Protein AF-A0A7Z9CU77-F1 (afdb_monomer)

Foldseek 3Di:
DDPPLPQQPHQQPPVSDDDPVLVVLLVLLVCLQPVVVVVLVVVPVVDDPVVSVVCVVVVVVVVVVVVVVVVVVCVVRSDDPLRVLCVVQNPVGSVVVVVVVVVVVVVSLLVSLLVVLVVVCVVVVHDPVCSVVSSVVVSVVVVVLCVVPSVSSSVCSVPSSVVSVVVVVVVVVCVVPPPPDDDD

Mean predicted aligned error: 6.45 Å

pLDDT: mean 87.34, std 11.08, range [32.75, 97.38]

Organism: Raoultella terrigena (NCBI:txid577)

Secondary structure (DSSP, 8-state):
----TT-SSSPPPGGGPPPHHHHHHHHHHHHT-HHHHHHHHHHHHHS-HHHHHHHHHHHHHHHHHHHHHHHHHHHHH---HHHHHHHHHHHHHHHHHHHHHHHHHHHHHHHHHHHHHHHHHHHTT--GGGHHHHHHHHHHHHHHHHTT-HHHHHHHHHHHHHHHHHHHHHHHHHHHHS------

Structure (mmCIF, N/CA/C/O backbone):
data_AF-A0A7Z9CU77-F1
#
_entry.id   AF-A0A7Z9CU77-F1
#
loop_
_atom_site.group_PDB
_atom_site.id
_atom_site.type_symbol
_atom_site.label_atom_id
_atom_site.label_alt_id
_atom_site.label_comp_id
_atom_site.label_asym_id
_atom_site.label_entity_id
_atom_site.label_seq_id
_atom_site.pdbx_PDB_ins_code
_atom_site.Cartn_x
_atom_site.Cartn_y
_atom_site.Cartn_z
_atom_site.occupancy
_atom_site.B_iso_or_equiv
_atom_site.auth_seq_id
_atom_site.auth_comp_id
_atom_site.auth_asym_id
_atom_site.auth_atom_id
_atom_site.pdbx_PDB_model_num
ATOM 1 N N . MET A 1 1 ? 24.558 -14.902 -12.408 1.00 32.75 1 MET A N 1
ATOM 2 C CA . MET A 1 1 ? 23.502 -14.251 -13.213 1.00 32.75 1 MET A CA 1
ATOM 3 C C . MET A 1 1 ? 22.177 -14.555 -12.534 1.00 32.75 1 MET A C 1
ATOM 5 O O . MET A 1 1 ? 21.782 -15.714 -12.522 1.00 32.75 1 MET A O 1
ATOM 9 N N . SER A 1 2 ? 21.560 -13.591 -11.845 1.00 34.84 2 SER A N 1
ATOM 10 C CA . SER A 1 2 ? 20.248 -13.823 -11.237 1.00 34.84 2 SER A CA 1
ATOM 11 C C . SER A 1 2 ? 19.207 -13.848 -12.356 1.00 34.84 2 SER A C 1
ATOM 13 O O . SER A 1 2 ? 19.014 -12.861 -13.059 1.00 34.84 2 SER A O 1
ATOM 15 N N . ASN A 1 3 ? 18.549 -14.990 -12.553 1.00 44.22 3 ASN A N 1
ATOM 16 C CA . ASN A 1 3 ? 17.328 -15.067 -13.353 1.00 44.22 3 ASN A CA 1
ATOM 17 C C . ASN A 1 3 ? 16.224 -14.302 -12.605 1.00 44.22 3 ASN A C 1
ATOM 19 O O . ASN A 1 3 ? 15.426 -14.893 -11.875 1.00 44.22 3 ASN A O 1
ATOM 23 N N . SER A 1 4 ? 16.218 -12.970 -12.707 1.00 55.66 4 SER A N 1
ATOM 24 C CA . SER A 1 4 ? 15.172 -12.138 -12.120 1.00 55.66 4 SER A CA 1
ATOM 25 C C . SER A 1 4 ? 13.888 -12.330 -12.927 1.00 55.66 4 SER A C 1
ATOM 27 O O . SER A 1 4 ? 13.705 -11.701 -13.966 1.00 55.66 4 SER A O 1
ATOM 29 N N . ASN A 1 5 ? 12.988 -13.184 -12.438 1.00 60.72 5 ASN A N 1
ATOM 30 C CA . ASN A 1 5 ? 11.669 -13.455 -13.034 1.00 60.72 5 ASN A CA 1
ATOM 31 C C . ASN A 1 5 ? 10.719 -12.234 -13.087 1.00 60.72 5 ASN A C 1
ATOM 33 O O . ASN A 1 5 ? 9.587 -12.374 -13.561 1.00 60.72 5 ASN A O 1
ATOM 37 N N . ASP A 1 6 ? 11.177 -11.074 -12.601 1.00 65.62 6 ASP A N 1
ATOM 38 C CA . ASP A 1 6 ? 10.409 -9.834 -12.445 1.00 65.62 6 ASP A CA 1
ATOM 39 C C . ASP A 1 6 ? 11.002 -8.643 -13.233 1.00 65.62 6 ASP A C 1
ATOM 41 O O . ASP A 1 6 ? 10.521 -7.525 -13.093 1.00 65.62 6 ASP A O 1
ATOM 45 N N . PHE A 1 7 ? 12.028 -8.872 -14.068 1.00 79.81 7 PHE A N 1
ATOM 46 C CA . PHE A 1 7 ? 12.579 -7.920 -15.058 1.00 79.81 7 PHE A CA 1
ATOM 47 C C . PHE A 1 7 ? 12.638 -6.434 -14.602 1.00 79.81 7 PHE A C 1
ATOM 49 O O . PHE A 1 7 ? 12.036 -5.564 -15.227 1.00 79.81 7 PHE A O 1
ATOM 56 N N . PRO A 1 8 ? 13.357 -6.092 -13.512 1.00 77.19 8 PRO A N 1
ATOM 57 C CA . PRO A 1 8 ? 13.313 -4.741 -12.936 1.00 77.19 8 PRO A CA 1
ATOM 58 C C . PRO A 1 8 ? 14.090 -3.686 -13.740 1.00 77.19 8 PRO A C 1
ATOM 60 O O . PRO A 1 8 ? 13.788 -2.497 -13.656 1.00 77.19 8 PRO A O 1
ATOM 63 N N . LEU A 1 9 ? 15.102 -4.104 -14.503 1.00 82.25 9 LEU A N 1
ATOM 64 C CA . LEU A 1 9 ? 16.022 -3.208 -15.219 1.00 82.25 9 LEU A CA 1
ATOM 65 C C . LEU A 1 9 ? 15.873 -3.276 -16.741 1.00 82.25 9 LEU A C 1
ATOM 67 O O . LEU A 1 9 ? 16.579 -2.573 -17.457 1.00 82.25 9 LEU A O 1
ATOM 71 N N . VAL A 1 10 ? 14.993 -4.144 -17.233 1.00 82.00 10 VAL A N 1
ATOM 72 C CA . VAL A 1 10 ? 14.820 -4.432 -18.658 1.00 82.00 10 VAL A CA 1
ATOM 73 C C . VAL A 1 10 ? 13.341 -4.592 -18.973 1.00 82.00 10 VAL A C 1
ATOM 75 O O . VAL A 1 10 ? 12.535 -4.833 -18.078 1.00 82.00 10 VAL A O 1
ATOM 78 N N . GLU A 1 11 ? 12.984 -4.471 -20.247 1.00 83.56 11 GLU A N 1
ATOM 79 C CA . GLU A 1 11 ? 11.628 -4.765 -20.702 1.00 83.56 11 GLU A CA 1
ATOM 80 C C . GLU A 1 11 ? 11.242 -6.216 -20.373 1.00 83.56 11 GLU A C 1
ATOM 82 O O . GLU A 1 11 ? 12.023 -7.150 -20.579 1.00 83.56 11 GLU A O 1
ATOM 87 N N . ALA A 1 12 ? 10.024 -6.414 -19.866 1.00 84.06 12 ALA A N 1
ATOM 88 C CA . ALA A 1 12 ? 9.505 -7.739 -19.574 1.00 84.06 12 ALA A CA 1
ATOM 89 C C . ALA A 1 12 ? 9.143 -8.483 -20.880 1.00 84.06 12 ALA A C 1
ATOM 91 O O . ALA A 1 12 ? 8.198 -8.076 -21.576 1.00 84.06 12 ALA A O 1
ATOM 92 N N . PRO A 1 13 ? 9.819 -9.609 -21.197 1.00 84.50 13 PRO A N 1
ATOM 93 C CA . PRO A 1 13 ? 9.498 -10.409 -22.371 1.00 84.50 13 PRO A CA 1
ATOM 94 C C . PRO A 1 13 ? 8.082 -10.970 -22.253 1.00 84.50 13 PRO A C 1
ATOM 96 O O . PRO A 1 13 ? 7.575 -11.189 -21.152 1.00 84.50 13 PRO A O 1
ATOM 99 N N . THR A 1 14 ? 7.444 -11.265 -23.384 1.00 81.19 14 THR A N 1
ATOM 100 C CA . THR A 1 14 ? 6.045 -11.722 -23.431 1.00 81.19 14 THR A CA 1
ATOM 101 C C . THR A 1 14 ? 5.783 -12.946 -22.547 1.00 81.19 14 THR A C 1
ATOM 103 O O . THR A 1 14 ? 4.741 -13.019 -21.904 1.00 81.19 14 THR A O 1
ATOM 106 N N . SER A 1 15 ? 6.748 -13.868 -22.445 1.00 81.25 15 SER A N 1
ATOM 107 C CA . SER A 1 15 ? 6.683 -15.057 -21.579 1.00 81.25 15 SER A CA 1
ATOM 108 C C . SER A 1 15 ? 6.795 -14.753 -20.077 1.00 81.25 15 SER A C 1
ATOM 110 O O . SER A 1 15 ? 6.393 -15.571 -19.254 1.00 81.25 15 SER A O 1
ATOM 112 N N . GLY A 1 16 ? 7.335 -13.589 -19.708 1.00 77.94 16 GLY A N 1
ATOM 113 C CA . GLY A 1 16 ? 7.485 -13.129 -18.326 1.00 77.94 16 GLY A CA 1
ATOM 114 C C . GLY A 1 16 ? 6.285 -12.345 -17.787 1.00 77.94 16 GLY A C 1
ATOM 115 O O . GLY A 1 16 ? 6.191 -12.132 -16.572 1.00 77.94 16 GLY A O 1
ATOM 116 N N . ARG A 1 17 ? 5.367 -11.926 -18.672 1.00 83.88 17 ARG A N 1
ATOM 117 C CA . ARG 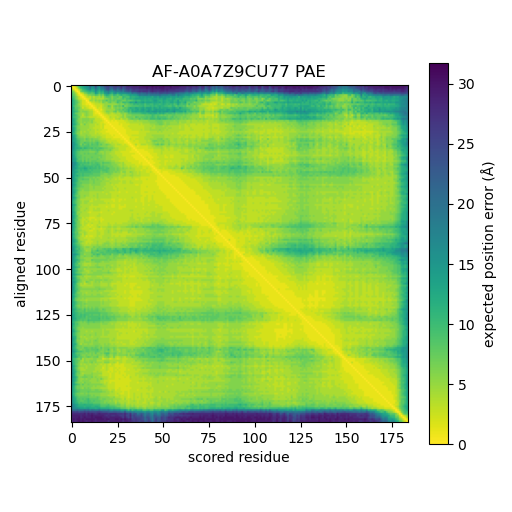A 1 17 ? 4.189 -11.112 -18.336 1.00 83.88 17 ARG A CA 1
ATOM 118 C C . ARG A 1 17 ? 3.183 -11.917 -17.510 1.00 83.88 17 ARG A C 1
ATOM 120 O O . ARG A 1 17 ? 2.971 -13.107 -17.734 1.00 83.88 17 ARG A O 1
ATOM 127 N N . LYS A 1 18 ? 2.568 -11.2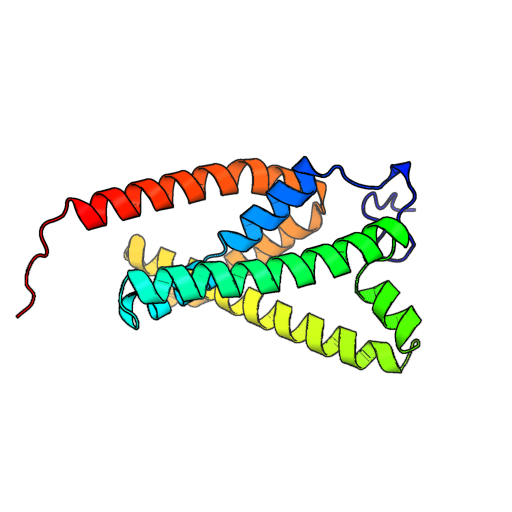63 -16.523 1.00 85.38 18 LYS A N 1
ATOM 128 C CA . LYS A 1 18 ? 1.634 -11.897 -15.580 1.00 85.38 18 LYS A CA 1
ATOM 129 C C . LYS A 1 18 ? 0.197 -11.791 -16.088 1.00 85.38 18 LYS A C 1
ATOM 131 O O . LYS A 1 18 ? -0.162 -10.833 -16.767 1.00 85.38 18 LYS A O 1
ATOM 136 N N . GLY A 1 19 ? -0.619 -12.789 -15.759 1.00 85.50 19 GLY A N 1
ATOM 137 C CA . GLY A 1 19 ? -2.024 -12.835 -16.161 1.00 85.50 19 GLY A CA 1
ATOM 138 C C . GLY A 1 19 ? -2.901 -11.851 -15.383 1.00 85.50 19 GLY A C 1
ATOM 139 O O . GLY A 1 19 ? -2.590 -11.488 -14.247 1.00 85.50 19 GLY A O 1
ATOM 140 N N . LEU A 1 20 ? -4.041 -11.487 -15.979 1.00 86.81 20 LEU A N 1
ATOM 141 C CA . LEU A 1 20 ? -4.985 -10.507 -15.432 1.00 86.81 20 LEU A CA 1
ATOM 142 C C . LEU A 1 20 ? -5.422 -10.840 -14.001 1.00 86.81 20 LEU A C 1
ATOM 144 O O . LEU A 1 20 ? -5.373 -9.973 -13.144 1.00 86.81 20 LEU A O 1
ATOM 148 N N . PHE A 1 21 ? -5.776 -12.097 -13.722 1.00 84.56 21 PHE A N 1
ATOM 149 C CA . PHE A 1 21 ? -6.257 -12.509 -12.399 1.00 84.56 21 PHE A CA 1
ATOM 150 C C . PHE A 1 21 ? -5.242 -12.248 -11.275 1.00 84.56 21 PHE A C 1
ATOM 152 O O . PHE A 1 21 ? -5.602 -11.724 -10.224 1.00 84.56 21 PHE A O 1
ATOM 159 N N . SER A 1 22 ? -3.968 -12.579 -11.507 1.00 86.00 22 SER A N 1
ATOM 160 C CA . SER A 1 22 ? -2.898 -12.363 -10.525 1.00 86.00 22 SER A CA 1
ATOM 161 C C . SER A 1 22 ? -2.669 -10.869 -10.285 1.00 86.00 22 SER A C 1
ATOM 163 O O . SER A 1 22 ? -2.646 -10.416 -9.143 1.00 86.00 22 SER A O 1
ATOM 165 N N . ILE A 1 23 ? -2.627 -10.076 -11.361 1.00 87.06 23 ILE A N 1
ATOM 166 C CA . ILE A 1 23 ? -2.512 -8.615 -11.273 1.00 87.06 23 ILE A CA 1
ATOM 167 C C . ILE A 1 23 ? -3.712 -8.021 -10.524 1.00 87.06 23 ILE A C 1
ATOM 169 O O . ILE A 1 23 ? -3.520 -7.208 -9.624 1.00 87.06 23 ILE A O 1
ATOM 173 N N . SER A 1 24 ? -4.937 -8.450 -10.833 1.00 87.38 24 SER A N 1
ATOM 174 C CA . SER A 1 24 ? -6.148 -7.997 -10.147 1.00 87.38 24 SER A CA 1
ATOM 175 C C . SER A 1 24 ? -6.120 -8.321 -8.655 1.00 87.38 24 SER A C 1
ATOM 177 O O . SER A 1 24 ? -6.474 -7.459 -7.860 1.00 87.38 24 SER A O 1
ATOM 179 N N . MET A 1 25 ? -5.664 -9.511 -8.251 1.00 85.62 25 MET A N 1
ATOM 180 C CA . MET A 1 25 ? -5.530 -9.863 -6.830 1.00 85.62 25 MET A CA 1
ATOM 181 C C . MET A 1 25 ? -4.537 -8.953 -6.105 1.00 85.62 25 MET A C 1
ATOM 183 O O . MET A 1 25 ? -4.829 -8.466 -5.011 1.00 85.62 25 MET A O 1
ATOM 187 N N . VAL A 1 26 ? -3.398 -8.654 -6.732 1.00 87.50 26 VAL A N 1
ATOM 188 C CA . VAL A 1 26 ? -2.422 -7.707 -6.177 1.00 87.50 26 VAL A CA 1
ATOM 189 C C . VAL A 1 26 ? -3.025 -6.298 -6.071 1.00 87.50 26 VAL A C 1
ATOM 191 O O . VAL A 1 26 ? -2.944 -5.677 -5.011 1.00 87.50 26 VAL A O 1
ATOM 194 N N . LEU A 1 27 ? -3.723 -5.812 -7.101 1.00 88.12 27 LEU A N 1
ATOM 195 C CA . LEU A 1 27 ? -4.393 -4.502 -7.076 1.00 88.12 27 LEU A CA 1
ATOM 196 C C . LEU A 1 27 ? -5.515 -4.421 -6.027 1.00 88.12 27 LEU A C 1
ATOM 198 O O . LEU A 1 27 ? -5.643 -3.414 -5.327 1.00 88.12 27 LEU A O 1
ATOM 202 N N . PHE A 1 28 ? -6.303 -5.485 -5.859 1.00 86.88 28 PHE A N 1
ATOM 203 C CA . PHE A 1 28 ? -7.309 -5.549 -4.800 1.00 86.88 28 PHE A CA 1
ATOM 204 C C . PHE A 1 28 ? -6.668 -5.499 -3.417 1.00 86.88 28 PHE A C 1
ATOM 206 O O . PHE A 1 28 ? -7.176 -4.797 -2.546 1.00 86.88 28 PHE A O 1
ATOM 213 N N . SER A 1 29 ? -5.528 -6.165 -3.213 1.00 85.50 29 SER A N 1
ATOM 214 C CA . SER A 1 29 ? -4.819 -6.087 -1.931 1.00 85.50 29 SER A CA 1
ATOM 215 C C . SER A 1 29 ? -4.361 -4.665 -1.602 1.00 85.50 29 SER A C 1
ATOM 217 O O . SER A 1 29 ? -4.476 -4.243 -0.455 1.00 85.50 29 SER A O 1
ATOM 219 N N . PHE A 1 30 ? -3.958 -3.888 -2.614 1.00 83.06 30 PHE A N 1
ATOM 220 C CA . PHE A 1 30 ? -3.656 -2.465 -2.452 1.00 83.06 30 PHE A CA 1
ATOM 221 C C . PHE A 1 30 ? -4.908 -1.635 -2.122 1.00 83.06 30 PHE A C 1
ATOM 223 O O . PHE A 1 30 ? -4.842 -0.676 -1.361 1.00 83.06 30 PHE A O 1
ATOM 230 N N . THR A 1 31 ? -6.078 -2.026 -2.632 1.00 83.38 31 THR A N 1
ATOM 231 C CA . THR A 1 31 ? -7.355 -1.364 -2.307 1.00 83.38 31 THR A CA 1
ATOM 232 C C . THR A 1 31 ? -7.779 -1.617 -0.859 1.00 83.38 31 THR A C 1
ATOM 234 O O . THR A 1 31 ? -8.269 -0.702 -0.201 1.00 83.38 31 THR A O 1
ATOM 237 N N . PHE A 1 32 ? 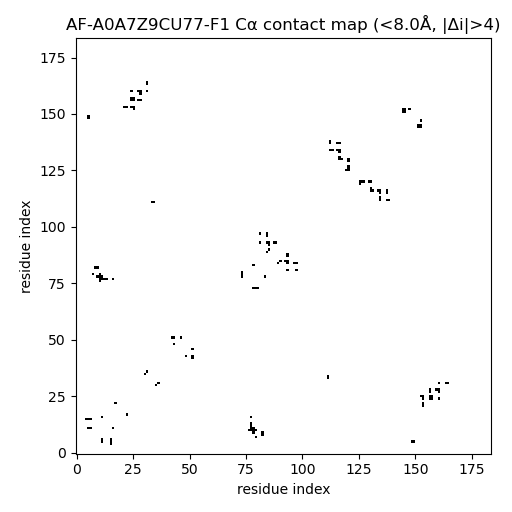-7.543 -2.826 -0.341 1.00 83.50 32 PHE A N 1
ATOM 238 C CA . PHE A 1 32 ? -7.775 -3.198 1.063 1.00 83.50 32 PHE A CA 1
ATOM 239 C C . PHE A 1 32 ? -6.657 -2.752 2.015 1.00 83.50 32 PHE A C 1
ATOM 241 O O . PHE A 1 32 ? -6.604 -3.181 3.168 1.00 83.50 32 PHE A O 1
ATOM 248 N N . PHE A 1 33 ? -5.752 -1.892 1.555 1.00 84.44 33 PHE A N 1
ATOM 249 C CA . PHE A 1 33 ? -4.723 -1.314 2.399 1.00 84.44 33 PHE A CA 1
ATOM 250 C C . PHE A 1 33 ? -5.342 -0.511 3.556 1.00 84.44 33 PHE A C 1
ATOM 252 O O . PHE A 1 33 ? -6.269 0.276 3.384 1.00 84.44 33 PHE A O 1
ATOM 259 N N . THR A 1 34 ? -4.798 -0.649 4.765 1.00 83.56 34 THR A N 1
ATOM 260 C CA . THR A 1 34 ? -5.340 0.024 5.958 1.00 83.56 34 THR A CA 1
ATOM 261 C C . THR A 1 34 ? -5.459 1.545 5.783 1.00 83.56 34 THR A C 1
ATOM 263 O O . THR A 1 34 ? -6.376 2.159 6.326 1.00 83.56 34 THR A O 1
ATOM 266 N N . GLY A 1 35 ? -4.572 2.169 5.000 1.00 84.81 35 GLY A N 1
ATOM 267 C CA . GLY A 1 35 ? -4.602 3.613 4.741 1.00 84.81 35 GLY A CA 1
ATOM 268 C C . GLY A 1 35 ? -5.802 4.064 3.920 1.00 84.81 35 GLY A C 1
ATOM 269 O O . GLY A 1 35 ? -6.440 5.059 4.271 1.00 84.81 35 GLY A O 1
ATOM 270 N N . THR A 1 36 ? -6.163 3.316 2.876 1.00 85.06 36 THR A N 1
ATOM 271 C CA . THR A 1 36 ? -7.347 3.618 2.059 1.00 85.06 36 THR A CA 1
ATOM 272 C C . THR A 1 36 ? -8.620 3.411 2.876 1.00 85.06 36 THR A C 1
ATOM 274 O O . THR A 1 36 ? -9.516 4.253 2.832 1.00 85.06 36 THR A O 1
ATOM 277 N N . MET A 1 37 ? -8.671 2.364 3.706 1.00 86.31 37 MET A N 1
ATOM 278 C CA . MET A 1 37 ? -9.790 2.120 4.623 1.00 86.31 37 MET A CA 1
ATOM 279 C C . MET A 1 37 ? -9.937 3.227 5.675 1.00 86.31 37 MET A C 1
ATOM 281 O O . MET A 1 37 ? -11.048 3.690 5.932 1.00 86.31 37 MET A O 1
ATOM 285 N N . PHE A 1 38 ? -8.831 3.705 6.252 1.00 86.31 38 PHE A N 1
ATOM 286 C CA . PHE A 1 38 ? -8.839 4.810 7.213 1.00 86.31 38 PHE A CA 1
ATOM 287 C C . PHE A 1 38 ? -9.346 6.118 6.587 1.00 86.31 38 PHE A C 1
ATOM 289 O O . PHE A 1 38 ? -10.186 6.807 7.173 1.00 86.31 38 PHE A O 1
ATOM 296 N N . ALA A 1 39 ? -8.878 6.447 5.380 1.00 87.38 39 ALA A N 1
ATOM 297 C CA . ALA A 1 39 ? -9.371 7.598 4.628 1.00 87.38 39 ALA A CA 1
ATOM 298 C C . ALA A 1 39 ? -10.867 7.458 4.294 1.00 87.38 39 ALA A C 1
ATOM 300 O O . ALA A 1 39 ? -11.636 8.397 4.507 1.00 87.38 39 ALA A O 1
ATOM 301 N N . GLY A 1 40 ? -11.295 6.270 3.853 1.00 88.06 40 GLY A N 1
ATOM 302 C CA . GLY A 1 40 ? -12.699 5.954 3.590 1.00 88.06 40 GLY A CA 1
ATOM 303 C C . GLY A 1 40 ? -1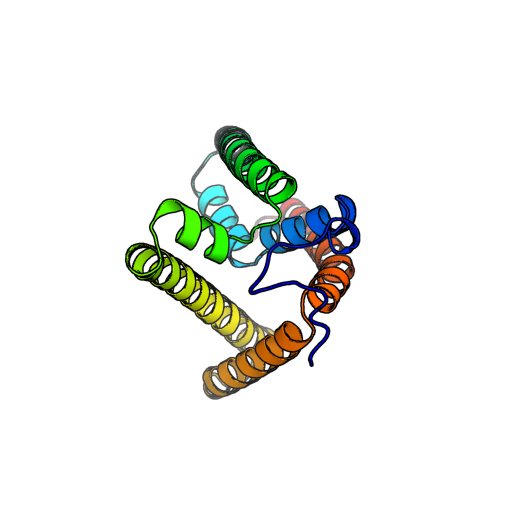3.585 6.115 4.827 1.00 88.06 40 GLY A C 1
ATOM 304 O O . GLY A 1 40 ? -14.646 6.724 4.737 1.00 88.06 40 GLY A O 1
ATOM 305 N N . GLY A 1 41 ? -13.126 5.668 6.001 1.00 87.56 41 GLY A N 1
ATOM 306 C CA . GLY A 1 41 ? -13.834 5.859 7.270 1.00 87.56 41 GLY A CA 1
ATOM 307 C C . GLY A 1 41 ? -14.015 7.335 7.636 1.00 87.56 41 GLY A C 1
ATOM 308 O O . GLY A 1 41 ? -15.104 7.745 8.036 1.00 87.56 41 GLY A O 1
ATOM 309 N N . LYS A 1 42 ? -12.981 8.163 7.426 1.00 89.00 42 LYS A N 1
ATOM 310 C CA . LYS A 1 42 ? -13.075 9.619 7.634 1.00 89.00 42 LYS A CA 1
ATOM 311 C C . LYS A 1 42 ? -14.050 10.292 6.667 1.00 89.00 42 LYS A C 1
ATOM 313 O O . LYS A 1 42 ? -14.813 11.165 7.079 1.00 89.00 42 LYS A O 1
ATOM 318 N N . LEU A 1 43 ? -14.052 9.890 5.397 1.00 89.12 43 LEU A N 1
ATOM 319 C CA . LEU A 1 43 ? -15.024 10.392 4.422 1.00 89.12 43 LEU A CA 1
ATOM 320 C C . LEU A 1 43 ? -16.444 9.944 4.782 1.00 89.12 43 LEU A C 1
ATOM 322 O O . LEU A 1 43 ? -17.373 10.743 4.711 1.00 89.12 43 LEU A O 1
ATOM 326 N N . GLY A 1 44 ? -16.601 8.701 5.239 1.00 87.56 44 GLY A N 1
ATOM 327 C CA . GLY A 1 44 ? -17.894 8.116 5.582 1.00 87.56 44 GLY A CA 1
ATOM 328 C C . GLY A 1 44 ? -18.633 8.838 6.707 1.00 87.56 44 GLY A C 1
ATOM 329 O O . GLY A 1 44 ? -19.857 8.899 6.680 1.00 87.56 44 GLY A O 1
ATOM 330 N N . VAL A 1 45 ? -17.912 9.440 7.659 1.00 88.69 45 VAL A N 1
ATOM 331 C CA . VAL A 1 45 ? -18.521 10.266 8.720 1.00 88.69 45 VAL A CA 1
ATOM 332 C C . VAL A 1 45 ? -18.759 11.722 8.304 1.00 88.69 45 VAL A C 1
ATOM 334 O O . VAL A 1 45 ? -19.461 12.445 9.006 1.00 88.69 45 VAL A O 1
ATOM 337 N N . SER A 1 46 ? -18.182 12.158 7.181 1.00 89.94 46 SER A N 1
ATOM 338 C CA . SER A 1 46 ? -18.228 13.553 6.720 1.00 89.94 46 SER A CA 1
ATOM 339 C C . SER A 1 46 ? -19.375 13.837 5.742 1.00 89.94 46 SER A C 1
ATOM 341 O O . SER A 1 46 ? -19.718 14.996 5.523 1.00 89.94 46 SER A O 1
ATOM 343 N N . PHE A 1 47 ? -19.974 12.802 5.149 1.00 91.94 47 PHE A N 1
ATOM 344 C CA . PHE A 1 47 ? -21.021 12.930 4.134 1.00 91.94 47 PHE A CA 1
ATOM 345 C C . PHE A 1 47 ? -22.229 12.045 4.452 1.00 91.94 47 PHE A C 1
ATOM 347 O O . PHE A 1 47 ? -22.116 11.020 5.120 1.00 91.94 47 PHE A O 1
ATOM 354 N N . SER A 1 48 ? -23.401 12.418 3.931 1.00 93.00 48 SER A N 1
ATOM 355 C CA . SER A 1 48 ? -24.559 11.521 3.921 1.00 93.00 48 SER A CA 1
ATOM 356 C C . SER A 1 48 ? -24.279 10.296 3.045 1.00 93.00 48 SER A C 1
ATOM 358 O O . SER A 1 48 ? -23.494 10.369 2.098 1.00 93.00 48 SER A O 1
ATOM 360 N N . ILE A 1 49 ? -24.961 9.179 3.313 1.00 88.75 49 ILE A N 1
ATOM 361 C CA . ILE A 1 49 ? -24.747 7.919 2.584 1.00 88.75 49 ILE A CA 1
ATOM 362 C C . ILE A 1 49 ? -24.902 8.076 1.064 1.00 88.75 49 ILE A C 1
ATOM 364 O O . ILE A 1 49 ? -24.094 7.550 0.308 1.00 88.75 49 ILE A O 1
ATOM 368 N N . VAL A 1 50 ? -25.887 8.854 0.603 1.00 94.06 50 VAL A N 1
ATOM 369 C CA . VAL A 1 50 ? -26.128 9.073 -0.833 1.00 94.06 50 VAL A CA 1
ATOM 370 C C . VAL A 1 50 ? -24.981 9.857 -1.474 1.00 94.06 50 VAL A C 1
ATOM 372 O O . VAL A 1 50 ? -24.482 9.465 -2.527 1.00 94.06 50 VAL A O 1
ATOM 375 N N . ASN A 1 51 ? -24.520 10.931 -0.826 1.00 94.06 51 ASN A N 1
ATOM 376 C CA . ASN A 1 51 ? -23.395 11.720 -1.331 1.00 94.06 51 ASN A CA 1
ATOM 377 C C . ASN A 1 51 ? -22.101 10.903 -1.314 1.00 94.06 51 ASN A C 1
ATOM 379 O O . ASN A 1 51 ? -21.335 10.948 -2.272 1.00 94.06 51 ASN A O 1
ATOM 383 N N . LEU A 1 52 ? -21.886 10.112 -0.261 1.00 93.19 52 LEU A N 1
ATOM 384 C CA . LEU A 1 52 ? -20.747 9.208 -0.151 1.00 93.19 52 LEU A CA 1
ATOM 385 C C . LEU A 1 52 ? -20.723 8.183 -1.293 1.00 93.19 52 LEU A C 1
ATOM 387 O O . LEU A 1 52 ? -19.661 7.953 -1.865 1.00 93.19 52 LEU A O 1
ATOM 391 N N . LEU A 1 53 ? -21.873 7.604 -1.660 1.00 94.00 53 LEU A N 1
ATOM 392 C CA . LEU A 1 53 ? -21.972 6.666 -2.783 1.00 94.00 53 LEU A CA 1
ATOM 393 C C . LEU A 1 53 ? -21.594 7.329 -4.111 1.00 94.00 53 LEU A C 1
ATOM 395 O O . LEU A 1 53 ? -20.813 6.757 -4.868 1.00 94.00 53 LEU A O 1
ATOM 399 N N . TRP A 1 54 ? -22.075 8.546 -4.381 1.00 95.69 54 TRP A N 1
ATOM 400 C CA . TRP A 1 54 ? -21.689 9.278 -5.591 1.00 95.69 54 TRP A CA 1
ATOM 401 C C . TRP A 1 54 ? -20.203 9.636 -5.614 1.00 95.69 54 TRP A C 1
ATOM 403 O O . TRP A 1 54 ? -19.545 9.418 -6.631 1.00 95.69 54 TRP A O 1
ATOM 413 N N . ILE A 1 55 ? -19.655 10.116 -4.492 1.00 94.12 55 ILE A N 1
ATOM 414 C CA . ILE A 1 55 ? -18.219 10.395 -4.347 1.00 94.12 55 ILE A CA 1
ATOM 415 C C . ILE A 1 55 ? -17.407 9.124 -4.617 1.00 94.12 55 ILE A C 1
ATOM 417 O O . ILE A 1 55 ? -16.445 9.160 -5.383 1.00 94.12 55 ILE A O 1
ATOM 421 N N . ALA A 1 56 ? -17.812 7.993 -4.034 1.00 92.19 56 ALA A N 1
ATOM 422 C CA . ALA A 1 56 ? -17.135 6.718 -4.214 1.00 92.19 56 ALA A CA 1
ATOM 423 C C . ALA A 1 56 ? -17.202 6.235 -5.669 1.00 92.19 56 ALA A C 1
ATOM 425 O O . ALA A 1 56 ? -16.177 5.838 -6.216 1.00 92.19 56 ALA A O 1
ATOM 426 N N . VAL A 1 57 ? -18.369 6.279 -6.317 1.00 95.38 57 VAL A N 1
ATOM 427 C CA . VAL A 1 57 ? -18.527 5.825 -7.709 1.00 95.38 57 VAL A CA 1
ATOM 428 C C . VAL A 1 57 ? -17.720 6.699 -8.663 1.00 95.38 57 VAL A C 1
ATOM 430 O O . VAL A 1 57 ? -16.930 6.174 -9.442 1.00 95.38 57 VAL A O 1
ATOM 433 N N . ILE A 1 58 ? -17.870 8.023 -8.585 1.00 96.69 58 ILE A N 1
ATOM 434 C CA . ILE A 1 58 ? -17.189 8.951 -9.496 1.00 96.69 58 ILE A CA 1
ATOM 435 C C . ILE A 1 58 ? -15.676 8.907 -9.262 1.00 96.69 58 ILE A C 1
ATOM 437 O O . ILE A 1 58 ? -14.909 8.785 -10.217 1.00 96.69 58 ILE A O 1
ATOM 441 N N . GLY A 1 59 ? -15.237 8.944 -8.000 1.00 94.19 59 GLY A N 1
ATOM 442 C CA . GLY A 1 59 ? -13.820 8.886 -7.647 1.00 94.19 59 GLY A CA 1
ATOM 443 C C . GLY A 1 59 ? -13.154 7.592 -8.114 1.00 94.19 59 GLY A C 1
ATOM 444 O O . GLY A 1 59 ? -12.109 7.638 -8.763 1.00 94.19 59 GLY A O 1
ATOM 445 N N . ASN A 1 60 ? -13.783 6.438 -7.860 1.00 93.25 60 ASN A N 1
ATOM 446 C CA . ASN A 1 60 ? -13.245 5.154 -8.309 1.00 93.25 60 ASN A CA 1
ATOM 447 C C . ASN A 1 60 ? -13.311 4.992 -9.828 1.00 93.25 60 ASN A C 1
ATOM 449 O O . ASN A 1 60 ? -12.415 4.380 -10.397 1.00 93.25 60 ASN A O 1
ATOM 453 N N . PHE A 1 61 ? -14.321 5.546 -10.502 1.00 96.12 61 PHE A N 1
ATOM 454 C CA . PHE A 1 61 ? -14.402 5.502 -11.961 1.00 96.12 61 PHE A CA 1
ATOM 455 C C . PHE A 1 61 ? -13.259 6.287 -12.616 1.00 96.12 61 PHE A C 1
ATOM 457 O O . PHE A 1 61 ? -12.587 5.770 -13.510 1.00 96.12 61 PHE A O 1
ATOM 464 N N . LEU A 1 62 ? -12.981 7.502 -12.132 1.00 96.81 62 LEU A N 1
ATOM 465 C CA . LEU A 1 62 ? -11.851 8.307 -12.605 1.00 96.81 62 LEU A CA 1
ATOM 466 C C . LEU A 1 62 ? -10.513 7.607 -12.339 1.00 96.81 62 LEU A C 1
ATOM 468 O O . LEU A 1 62 ? -9.661 7.537 -13.228 1.00 96.81 62 LEU A O 1
ATOM 472 N N . LEU A 1 63 ? -10.346 7.039 -11.141 1.00 92.81 63 LEU A N 1
ATOM 473 C CA . LEU A 1 63 ? -9.144 6.290 -10.784 1.00 92.81 63 LEU A CA 1
ATOM 474 C C . LEU A 1 63 ? -8.977 5.031 -11.646 1.00 92.81 63 LEU A C 1
ATOM 476 O O . LEU A 1 63 ? -7.871 4.745 -12.099 1.00 92.81 63 LEU A O 1
ATOM 480 N N . ALA A 1 64 ? -10.063 4.303 -11.912 1.00 92.31 64 ALA A N 1
ATOM 481 C CA . ALA A 1 64 ? -10.055 3.122 -12.766 1.00 92.31 64 ALA A CA 1
ATOM 482 C C . ALA A 1 64 ? -9.667 3.473 -14.205 1.00 92.31 64 ALA A C 1
ATOM 484 O O . ALA A 1 64 ? -8.853 2.768 -14.796 1.00 92.31 64 ALA A O 1
ATOM 485 N N . LEU A 1 65 ? -10.182 4.577 -14.756 1.00 96.38 65 LEU A N 1
ATOM 486 C CA . LEU A 1 65 ? -9.808 5.044 -16.092 1.00 96.38 65 LEU A CA 1
ATOM 487 C C . LEU A 1 65 ? -8.317 5.404 -16.165 1.00 96.38 65 LEU A C 1
ATOM 489 O O . LEU A 1 65 ? -7.624 5.005 -17.105 1.00 96.38 65 LEU A O 1
ATOM 493 N N . TYR A 1 66 ? -7.812 6.114 -15.156 1.00 94.69 66 TYR A N 1
ATOM 494 C CA . TYR A 1 66 ? -6.395 6.456 -15.050 1.00 94.69 66 TYR A CA 1
ATOM 495 C C . TYR A 1 66 ? -5.512 5.201 -14.957 1.00 94.69 66 TYR A C 1
ATOM 497 O O . TYR A 1 66 ? -4.594 5.022 -15.760 1.00 94.69 66 TYR A O 1
ATOM 505 N N . ALA A 1 67 ? -5.830 4.286 -14.039 1.00 91.81 67 ALA A N 1
ATOM 506 C CA . ALA A 1 67 ? -5.088 3.045 -13.844 1.00 91.81 67 ALA A CA 1
ATOM 507 C C . ALA A 1 67 ? -5.151 2.125 -15.073 1.00 91.81 67 ALA A C 1
ATOM 509 O O . ALA A 1 67 ? -4.136 1.542 -15.449 1.00 91.81 67 ALA A O 1
ATOM 510 N N . ALA A 1 68 ? -6.306 2.021 -15.736 1.00 92.00 68 ALA A N 1
ATOM 511 C CA . ALA A 1 68 ? -6.461 1.243 -16.963 1.00 92.00 68 ALA A CA 1
ATOM 512 C C . ALA A 1 68 ? -5.617 1.817 -18.107 1.00 92.00 68 ALA A C 1
ATOM 514 O O . ALA A 1 68 ? -4.984 1.057 -18.838 1.00 92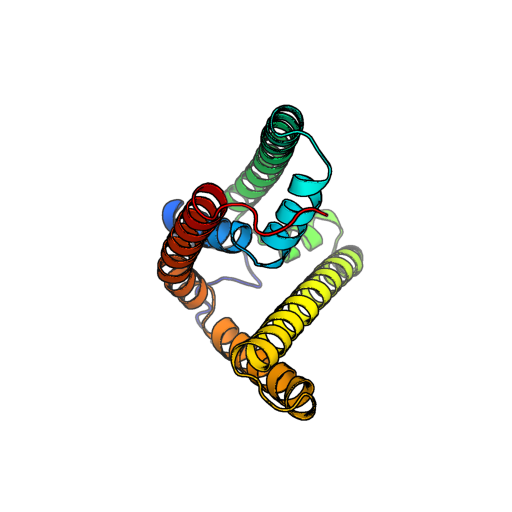.00 68 ALA A O 1
ATOM 515 N N . SER A 1 69 ? -5.552 3.146 -18.227 1.00 94.06 69 SER A N 1
ATOM 516 C CA . SER A 1 69 ? -4.723 3.819 -19.233 1.00 94.06 69 SER A CA 1
ATOM 517 C C . SER A 1 69 ? -3.237 3.521 -19.015 1.00 94.06 69 SER A C 1
ATOM 519 O O . SER A 1 69 ? -2.548 3.097 -19.942 1.00 94.06 69 SER A O 1
ATOM 521 N N . LEU A 1 70 ? -2.751 3.658 -17.777 1.00 91.56 70 LEU A N 1
ATOM 522 C CA . LEU A 1 70 ? -1.369 3.315 -17.427 1.00 91.56 70 LEU A CA 1
ATOM 523 C C . LEU A 1 70 ? -1.079 1.819 -17.598 1.00 91.56 70 LEU A C 1
ATOM 525 O O . LEU A 1 70 ? -0.042 1.448 -18.145 1.00 91.56 70 LEU A O 1
ATOM 529 N N . GLY A 1 71 ? -2.006 0.960 -17.169 1.00 90.69 71 GLY A N 1
ATOM 530 C CA . GLY A 1 71 ? -1.897 -0.489 -17.305 1.00 90.69 71 GLY A CA 1
ATOM 531 C C . GLY A 1 71 ? -1.831 -0.931 -18.765 1.00 90.69 71 GLY A C 1
ATOM 532 O O . GLY A 1 71 ? -1.037 -1.805 -19.103 1.00 90.69 71 GLY A O 1
ATOM 533 N N . TRP A 1 72 ? -2.600 -0.291 -19.649 1.00 90.62 72 TRP A N 1
ATOM 534 C CA . TRP A 1 72 ? -2.547 -0.543 -21.088 1.00 90.62 72 TRP A CA 1
ATOM 535 C C . TRP A 1 72 ? -1.198 -0.145 -21.696 1.00 90.62 72 TRP A C 1
ATOM 537 O O . TRP A 1 72 ? -0.610 -0.928 -22.447 1.00 90.62 72 TRP A O 1
ATOM 547 N N . ILE A 1 73 ? -0.671 1.029 -21.329 1.00 91.81 73 ILE A N 1
ATOM 548 C CA . ILE A 1 73 ? 0.654 1.485 -21.770 1.00 91.81 73 ILE A CA 1
ATOM 549 C C . ILE A 1 73 ? 1.734 0.498 -21.308 1.00 91.81 73 ILE A C 1
ATOM 551 O O . ILE A 1 73 ? 2.516 0.036 -22.138 1.00 91.81 73 ILE A O 1
ATOM 555 N N . ALA A 1 74 ? 1.737 0.117 -20.026 1.00 89.19 74 ALA A N 1
ATOM 556 C CA . ALA A 1 74 ? 2.702 -0.825 -19.454 1.00 89.19 74 ALA A CA 1
ATOM 557 C C . ALA A 1 74 ? 2.601 -2.228 -20.081 1.00 89.19 74 ALA A C 1
ATOM 559 O O . ALA A 1 74 ? 3.615 -2.855 -20.386 1.00 89.19 74 ALA A O 1
ATOM 560 N N . ALA A 1 75 ? 1.384 -2.721 -20.331 1.00 88.25 75 ALA A N 1
ATOM 561 C CA . ALA A 1 75 ? 1.166 -4.023 -20.958 1.00 88.25 75 ALA A CA 1
ATOM 562 C C . ALA A 1 75 ? 1.663 -4.063 -22.410 1.00 88.25 75 ALA A C 1
ATOM 564 O O . ALA A 1 75 ? 2.142 -5.103 -22.867 1.00 88.25 75 ALA A O 1
ATOM 565 N N . ARG A 1 76 ? 1.556 -2.948 -23.143 1.00 88.75 76 ARG A N 1
ATOM 566 C CA . ARG A 1 76 ? 2.034 -2.853 -24.526 1.00 88.75 76 ARG A CA 1
ATOM 567 C C . ARG A 1 76 ? 3.549 -2.674 -24.594 1.00 88.75 76 ARG A C 1
ATOM 569 O O . ARG A 1 76 ? 4.180 -3.349 -25.401 1.00 88.75 76 ARG A O 1
ATOM 576 N N . SER A 1 77 ? 4.105 -1.792 -23.765 1.00 89.62 77 SER A N 1
ATOM 577 C CA . SER A 1 77 ? 5.531 -1.448 -23.777 1.00 89.62 77 SER A CA 1
ATOM 578 C C . SER A 1 77 ? 6.416 -2.459 -23.055 1.00 89.62 77 SER A C 1
ATOM 580 O O . SER A 1 77 ? 7.609 -2.475 -23.302 1.00 89.62 77 SER A O 1
ATOM 582 N N . GLY A 1 78 ? 5.868 -3.255 -22.129 1.00 86.19 78 GLY A N 1
ATOM 583 C CA . GLY A 1 78 ? 6.654 -4.145 -21.268 1.00 86.19 78 GLY A CA 1
ATOM 584 C C . GLY A 1 78 ? 7.545 -3.411 -20.256 1.00 86.19 78 GLY A C 1
ATOM 585 O O . GLY A 1 78 ? 8.343 -4.056 -19.575 1.00 86.19 78 GLY A O 1
ATOM 586 N N . LEU A 1 79 ? 7.422 -2.085 -20.146 1.00 88.56 79 LEU A N 1
ATOM 587 C CA . LEU A 1 79 ? 8.237 -1.246 -19.273 1.00 88.56 79 LEU A CA 1
ATOM 588 C C . LEU A 1 79 ? 7.560 -1.053 -17.913 1.00 88.56 79 LEU A C 1
ATOM 590 O O . LEU A 1 79 ? 6.350 -0.846 -17.824 1.00 88.56 79 LEU A O 1
ATOM 594 N N . ASN A 1 80 ? 8.359 -1.064 -16.847 1.00 88.62 80 ASN A N 1
ATOM 595 C CA . ASN A 1 80 ? 7.910 -0.630 -15.526 1.00 88.62 80 ASN A CA 1
ATOM 596 C C . ASN A 1 80 ? 7.945 0.907 -15.402 1.00 88.62 80 ASN A C 1
ATOM 598 O O . ASN A 1 80 ? 8.467 1.605 -16.273 1.00 88.62 80 ASN A O 1
ATOM 602 N N . THR A 1 81 ? 7.397 1.438 -14.307 1.00 88.19 81 THR A N 1
ATOM 603 C CA . THR A 1 81 ? 7.282 2.886 -14.063 1.00 88.19 81 THR A CA 1
ATOM 604 C C . THR A 1 81 ? 8.618 3.624 -14.165 1.00 88.19 81 THR A C 1
ATOM 606 O O . THR A 1 81 ? 8.678 4.686 -14.780 1.00 88.19 81 THR A O 1
ATOM 609 N N . VAL A 1 82 ? 9.698 3.046 -13.632 1.00 88.94 82 VAL A N 1
ATOM 610 C CA . VAL A 1 82 ? 11.040 3.653 -13.658 1.00 88.94 82 VAL A CA 1
ATOM 611 C C . VAL A 1 82 ? 11.584 3.700 -15.088 1.00 88.94 82 VAL A C 1
ATOM 613 O O . VAL A 1 82 ? 12.086 4.730 -15.538 1.00 88.94 82 VAL A O 1
ATOM 616 N N . LEU A 1 83 ? 11.445 2.608 -15.846 1.00 88.00 83 LEU A N 1
ATOM 617 C CA . LEU A 1 83 ? 11.881 2.548 -17.244 1.00 88.00 83 LEU A CA 1
ATOM 618 C C . LEU A 1 83 ? 11.072 3.496 -18.142 1.00 88.00 83 LEU A C 1
ATOM 620 O O . LEU A 1 83 ? 11.654 4.184 -18.979 1.00 88.00 83 LEU A O 1
ATOM 624 N N . MET A 1 84 ? 9.754 3.595 -17.935 1.00 89.31 84 MET A N 1
ATOM 625 C CA . MET A 1 84 ? 8.919 4.588 -18.622 1.00 89.31 84 MET A CA 1
ATOM 626 C C . MET A 1 84 ? 9.345 6.019 -18.277 1.00 89.31 84 MET A C 1
ATOM 628 O O . MET A 1 84 ? 9.438 6.858 -19.169 1.00 89.31 84 MET A O 1
ATOM 632 N N . GLY A 1 85 ? 9.668 6.295 -17.009 1.00 87.50 85 GLY A N 1
ATOM 633 C CA . GLY A 1 85 ? 10.180 7.596 -16.576 1.00 87.50 85 GLY A CA 1
ATOM 634 C C . GLY A 1 85 ? 11.477 7.982 -17.289 1.00 87.50 85 GLY A C 1
ATOM 635 O O . GLY A 1 85 ? 11.600 9.102 -17.783 1.00 87.50 85 GLY A O 1
ATOM 636 N N . ARG A 1 86 ? 12.418 7.041 -17.421 1.00 90.88 86 ARG A N 1
ATOM 637 C CA . ARG A 1 86 ? 13.662 7.244 -18.184 1.00 90.88 86 ARG A CA 1
ATOM 638 C C . ARG A 1 86 ? 13.406 7.483 -19.667 1.00 90.88 86 ARG A C 1
ATOM 640 O O . ARG A 1 86 ? 14.068 8.330 -20.257 1.00 90.88 86 ARG A O 1
ATOM 647 N N . PHE A 1 87 ? 12.442 6.778 -20.258 1.00 87.88 87 PHE A N 1
ATOM 648 C CA . PHE A 1 87 ? 12.074 6.966 -21.661 1.00 87.88 87 PHE A CA 1
ATOM 649 C C . PHE A 1 87 ? 11.476 8.359 -21.922 1.00 87.88 87 PHE A C 1
ATOM 651 O O . PHE A 1 87 ? 11.816 8.994 -22.915 1.00 87.88 87 PHE A O 1
ATOM 658 N N . CYS A 1 88 ? 10.629 8.861 -21.019 1.00 88.44 88 CYS A N 1
ATOM 659 C CA . CYS A 1 88 ? 9.970 10.162 -21.174 1.00 88.44 88 CYS A CA 1
ATOM 660 C C . CYS A 1 88 ? 10.867 11.359 -20.820 1.00 88.44 88 CYS A C 1
ATOM 662 O O . CYS A 1 88 ? 10.816 12.382 -21.498 1.00 88.44 88 CYS A O 1
ATOM 664 N N . PHE A 1 89 ? 11.658 11.259 -19.746 1.00 89.88 89 PHE A N 1
ATOM 665 C CA . PHE A 1 89 ? 12.389 12.396 -19.164 1.00 89.88 89 PHE A CA 1
ATOM 666 C C . PHE A 1 89 ? 13.912 12.316 -19.337 1.00 89.88 89 PHE A C 1
ATOM 668 O O . PHE A 1 89 ? 14.634 13.224 -18.916 1.00 89.88 89 PHE A O 1
ATOM 675 N N . GLY A 1 90 ? 14.419 11.233 -19.928 1.00 89.75 90 GLY A N 1
ATOM 676 C CA . GLY A 1 90 ? 15.845 10.933 -19.960 1.00 89.75 90 GLY A CA 1
ATOM 677 C C . GLY A 1 90 ? 16.402 10.574 -18.579 1.00 89.75 90 GLY A C 1
ATOM 678 O O . GLY A 1 90 ? 15.719 10.614 -17.557 1.00 89.75 90 GLY A O 1
ATOM 679 N N . GLU A 1 91 ? 17.685 10.231 -18.536 1.00 87.44 91 GLU A N 1
ATOM 680 C CA . GLU A 1 91 ? 18.326 9.648 -17.348 1.00 87.44 91 GLU A CA 1
ATOM 681 C C . GLU A 1 91 ? 18.584 10.643 -16.205 1.00 87.44 91 GLU A C 1
ATOM 683 O O . GLU A 1 91 ? 18.728 10.256 -15.045 1.00 87.44 91 GLU A O 1
ATOM 688 N N . ILE A 1 92 ? 18.641 11.938 -16.522 1.00 88.00 92 ILE A N 1
ATOM 689 C CA . ILE A 1 92 ? 18.780 13.008 -15.524 1.00 88.00 92 ILE A CA 1
ATOM 690 C C . ILE A 1 92 ? 17.398 13.457 -15.043 1.00 88.00 92 ILE A C 1
ATOM 692 O O . ILE A 1 92 ? 17.190 13.584 -13.837 1.00 88.00 92 ILE A O 1
ATOM 696 N N . GLY A 1 93 ? 16.444 13.650 -15.962 1.00 87.31 93 GLY A N 1
ATOM 697 C CA . GLY A 1 93 ? 15.092 14.100 -15.629 1.00 87.31 93 GLY A CA 1
ATOM 698 C C . GLY A 1 93 ? 14.291 13.062 -14.842 1.00 87.31 93 GLY A C 1
ATOM 699 O O . GLY A 1 93 ? 13.557 13.425 -13.923 1.00 87.31 93 GLY A O 1
ATOM 700 N N . SER A 1 94 ? 14.489 11.766 -15.116 1.00 90.25 94 SER A N 1
ATOM 701 C CA . SER A 1 94 ? 13.791 10.699 -14.388 1.00 90.25 94 SER A CA 1
ATOM 702 C C . SER A 1 94 ? 14.169 10.633 -12.909 1.00 90.25 94 SER A C 1
ATOM 704 O O . SER A 1 94 ? 13.371 10.154 -12.114 1.00 90.25 94 SER A O 1
ATOM 706 N N . ARG A 1 95 ? 15.336 11.155 -12.505 1.00 90.44 95 ARG A N 1
ATOM 707 C CA . ARG A 1 95 ? 15.792 11.109 -11.103 1.00 90.44 95 ARG A CA 1
ATOM 708 C C . ARG A 1 95 ? 14.838 11.820 -10.155 1.00 90.44 95 ARG A C 1
ATOM 710 O O . ARG A 1 95 ? 14.662 11.372 -9.028 1.00 90.44 95 ARG A O 1
ATOM 717 N N . LEU A 1 96 ? 14.219 12.915 -10.602 1.00 91.25 96 LEU A N 1
ATOM 718 C CA . LEU A 1 96 ? 13.224 13.621 -9.798 1.00 91.25 96 LEU A CA 1
ATOM 719 C C . LEU A 1 96 ? 11.949 12.785 -9.646 1.00 91.25 96 LEU A C 1
ATOM 721 O O . LEU A 1 96 ? 11.415 12.685 -8.546 1.00 91.25 96 LEU A O 1
ATOM 725 N N . ALA A 1 97 ? 11.486 12.161 -10.731 1.00 89.12 97 ALA A N 1
ATOM 726 C CA . ALA A 1 97 ? 10.329 11.272 -10.694 1.00 89.12 97 ALA A CA 1
ATOM 727 C C . ALA A 1 97 ? 10.588 10.058 -9.786 1.00 89.12 97 ALA A C 1
ATOM 729 O O . ALA A 1 97 ? 9.759 9.748 -8.933 1.00 89.12 97 ALA A O 1
ATOM 730 N N . ASP A 1 98 ? 11.764 9.438 -9.906 1.00 90.00 98 ASP A N 1
ATOM 731 C CA . ASP A 1 98 ? 12.206 8.322 -9.067 1.00 90.00 98 ASP A CA 1
ATOM 732 C C . ASP A 1 98 ? 12.286 8.736 -7.589 1.00 90.00 98 ASP A C 1
ATOM 734 O O . ASP A 1 98 ? 11.848 7.993 -6.711 1.00 90.00 98 ASP A O 1
ATOM 738 N N . PHE A 1 99 ? 12.794 9.940 -7.301 1.00 92.38 99 PHE A N 1
ATOM 739 C CA . PHE A 1 99 ? 12.865 10.476 -5.943 1.00 92.38 99 PHE A CA 1
ATOM 740 C C . PHE A 1 99 ? 11.479 10.717 -5.341 1.00 92.38 99 PHE A C 1
ATOM 742 O O . PHE A 1 99 ? 11.225 10.291 -4.218 1.00 92.38 99 PHE A O 1
ATOM 749 N N . ILE A 1 100 ? 10.574 11.372 -6.076 1.00 92.69 100 ILE A N 1
ATOM 750 C CA . ILE A 1 100 ? 9.208 11.644 -5.604 1.00 92.69 100 ILE A CA 1
ATOM 751 C C . ILE A 1 100 ? 8.464 10.332 -5.355 1.00 92.69 100 ILE A C 1
ATOM 753 O O . ILE A 1 100 ? 7.835 10.178 -4.308 1.00 92.69 100 ILE A O 1
ATOM 757 N N . LEU A 1 101 ? 8.566 9.384 -6.292 1.00 90.94 101 LEU A N 1
ATOM 758 C CA . LEU A 1 101 ? 7.949 8.070 -6.161 1.00 90.94 101 LEU A CA 1
ATOM 759 C C . LEU A 1 101 ? 8.506 7.341 -4.934 1.00 90.94 101 LEU A C 1
ATOM 761 O O . LEU A 1 101 ? 7.742 6.955 -4.056 1.00 90.94 101 LEU A O 1
ATOM 765 N N . GLY A 1 102 ? 9.831 7.231 -4.818 1.00 91.75 102 GLY A N 1
ATOM 766 C CA . GLY A 1 102 ? 10.477 6.581 -3.679 1.00 91.75 102 GLY A CA 1
ATOM 767 C C . GLY A 1 102 ? 10.126 7.236 -2.342 1.00 91.75 102 GLY A C 1
ATOM 768 O O . GLY A 1 102 ? 9.841 6.541 -1.372 1.00 91.75 102 GLY A O 1
ATOM 769 N N . PHE A 1 103 ? 10.080 8.567 -2.286 1.00 94.12 103 PHE A N 1
ATOM 770 C CA . PHE A 1 103 ? 9.710 9.296 -1.075 1.00 94.12 103 PHE A CA 1
ATOM 771 C C . PHE A 1 103 ? 8.253 9.046 -0.663 1.00 94.12 103 PHE A C 1
ATOM 773 O O . PHE A 1 103 ? 7.978 8.822 0.517 1.00 94.12 103 PHE A O 1
ATOM 780 N N . ALA A 1 104 ? 7.322 9.042 -1.620 1.00 92.25 104 ALA A N 1
ATOM 781 C CA . ALA A 1 104 ? 5.921 8.732 -1.350 1.00 92.25 104 ALA A CA 1
ATOM 782 C C . ALA A 1 104 ? 5.753 7.303 -0.806 1.00 92.25 104 ALA A C 1
ATOM 784 O O . ALA A 1 104 ? 5.055 7.105 0.191 1.00 92.25 104 ALA A O 1
ATOM 785 N N . GLU A 1 105 ? 6.445 6.329 -1.404 1.00 91.75 105 GLU A N 1
ATOM 786 C CA . GLU A 1 105 ? 6.427 4.936 -0.943 1.00 91.75 105 GLU A CA 1
ATOM 787 C C . GLU A 1 105 ? 7.023 4.790 0.465 1.00 91.75 105 GLU A C 1
ATOM 789 O O . GLU A 1 105 ? 6.450 4.097 1.307 1.00 91.75 105 GLU A O 1
ATOM 794 N N . LEU A 1 106 ? 8.113 5.503 0.781 1.00 93.31 106 LEU A N 1
ATOM 795 C CA . LEU A 1 106 ? 8.678 5.538 2.137 1.00 93.31 106 LEU A CA 1
ATOM 796 C C . LEU A 1 106 ? 7.675 6.080 3.166 1.00 93.31 106 LEU A C 1
ATOM 798 O O . LEU A 1 106 ? 7.594 5.556 4.278 1.00 93.31 106 LEU A O 1
ATOM 802 N N . GLY A 1 107 ? 6.890 7.097 2.799 1.00 92.62 107 GLY A N 1
ATOM 803 C CA . GLY A 1 107 ? 5.842 7.652 3.656 1.00 92.62 107 GLY A CA 1
ATOM 804 C C . GLY A 1 107 ? 4.747 6.632 3.977 1.00 92.62 107 GLY A C 1
ATOM 805 O O . GLY A 1 107 ? 4.417 6.419 5.148 1.00 92.62 107 GLY A O 1
ATOM 806 N N . TRP A 1 108 ? 4.219 5.955 2.955 1.00 90.81 108 TRP A N 1
ATOM 807 C CA . TRP A 1 108 ? 3.207 4.910 3.139 1.00 90.81 108 TRP A CA 1
ATOM 808 C C . TRP A 1 108 ? 3.739 3.709 3.914 1.00 90.81 108 TRP A C 1
ATOM 810 O O . TRP A 1 108 ? 3.043 3.175 4.782 1.00 90.81 108 TRP A O 1
ATOM 820 N N . TYR A 1 109 ? 4.988 3.329 3.657 1.00 91.69 109 TYR A N 1
ATOM 821 C CA . TYR A 1 109 ? 5.665 2.257 4.367 1.00 91.69 109 TYR A CA 1
ATOM 822 C C . TYR A 1 109 ? 5.832 2.557 5.863 1.00 91.69 109 TYR A C 1
ATOM 824 O O . TYR A 1 109 ? 5.482 1.730 6.712 1.00 91.69 109 TYR A O 1
ATOM 832 N N . ALA A 1 110 ? 6.309 3.759 6.201 1.00 93.12 110 ALA A N 1
ATOM 833 C CA . ALA A 1 110 ? 6.474 4.197 7.584 1.00 93.12 110 ALA A CA 1
ATOM 834 C C . ALA A 1 110 ? 5.128 4.252 8.320 1.00 93.12 110 ALA A C 1
ATOM 836 O O . ALA A 1 110 ? 5.000 3.717 9.423 1.00 93.12 110 ALA A O 1
ATOM 837 N N . TRP A 1 111 ? 4.102 4.838 7.693 1.00 93.25 111 TRP A N 1
ATOM 838 C CA . TRP A 1 111 ? 2.762 4.921 8.274 1.00 93.25 111 TRP A CA 1
ATOM 839 C C . TRP A 1 111 ? 2.131 3.537 8.493 1.00 93.25 111 TRP A C 1
ATOM 841 O O . TRP A 1 111 ? 1.570 3.275 9.562 1.00 93.25 111 TRP A O 1
ATOM 851 N N . GLY A 1 112 ? 2.251 2.628 7.519 1.00 92.25 112 GLY A N 1
ATOM 852 C CA . GLY A 1 112 ? 1.733 1.262 7.626 1.00 92.25 112 GLY A CA 1
ATOM 853 C C . GLY A 1 112 ? 2.408 0.476 8.751 1.00 92.25 112 GLY A C 1
ATOM 854 O O . GLY A 1 112 ? 1.729 -0.121 9.589 1.00 92.25 112 GLY A O 1
ATOM 855 N N . THR A 1 113 ? 3.738 0.552 8.829 1.00 94.38 113 THR A N 1
ATOM 856 C CA . THR A 1 113 ? 4.538 -0.107 9.875 1.00 94.38 113 THR A CA 1
ATOM 857 C C . THR A 1 113 ? 4.196 0.424 11.268 1.00 94.38 113 THR A C 1
ATOM 859 O O . THR A 1 113 ? 3.973 -0.354 12.199 1.00 94.38 113 THR A O 1
ATOM 862 N N . ALA A 1 114 ? 4.077 1.748 11.406 1.00 94.94 114 ALA A N 1
ATOM 863 C CA . ALA A 1 114 ? 3.666 2.386 12.651 1.00 94.94 114 ALA A CA 1
ATOM 864 C C . ALA A 1 114 ? 2.266 1.941 13.087 1.00 94.94 114 ALA A C 1
ATOM 866 O O . ALA A 1 114 ? 2.056 1.598 14.250 1.00 94.94 114 ALA A O 1
ATOM 867 N N . THR A 1 115 ? 1.318 1.899 12.149 1.00 94.38 115 THR A N 1
ATOM 868 C CA . THR A 1 115 ? -0.070 1.517 12.428 1.00 94.38 115 THR A CA 1
ATOM 869 C C . THR A 1 115 ? -0.165 0.090 12.956 1.00 94.38 115 THR A C 1
ATOM 871 O O . THR A 1 115 ? -0.850 -0.140 13.949 1.00 94.38 115 THR A O 1
ATOM 874 N N . VAL A 1 116 ? 0.550 -0.866 12.353 1.00 94.12 116 VAL A N 1
ATOM 875 C CA . VAL A 1 116 ? 0.558 -2.262 12.821 1.00 94.12 116 VAL A CA 1
ATOM 876 C C . VAL A 1 116 ? 1.125 -2.369 14.236 1.00 94.12 116 VAL A C 1
ATOM 878 O O . VAL A 1 116 ? 0.495 -2.986 15.094 1.00 94.12 116 VAL A O 1
ATOM 881 N N . ALA A 1 117 ? 2.268 -1.732 14.507 1.00 96.62 117 ALA A N 1
ATOM 882 C CA . ALA A 1 117 ? 2.892 -1.768 15.828 1.00 96.62 117 ALA A CA 1
ATOM 883 C C . ALA A 1 117 ? 1.991 -1.144 16.907 1.00 96.62 117 ALA A C 1
ATOM 885 O O . ALA A 1 117 ? 1.748 -1.762 17.943 1.00 96.62 117 ALA A O 1
ATOM 886 N N . ILE A 1 118 ? 1.441 0.047 16.645 1.00 96.06 118 ILE A N 1
ATOM 887 C CA . ILE A 1 118 ? 0.549 0.752 17.576 1.00 96.06 118 ILE A CA 1
ATOM 888 C C . ILE A 1 118 ? -0.731 -0.053 17.821 1.00 96.06 118 ILE A C 1
ATOM 890 O O . ILE A 1 118 ? -1.157 -0.194 18.968 1.00 96.06 118 ILE A O 1
ATOM 894 N N . SER A 1 119 ? -1.354 -0.588 16.767 1.00 94.19 119 SER A N 1
ATOM 895 C CA . SER A 1 119 ? -2.560 -1.408 16.903 1.00 94.19 119 SER A CA 1
ATOM 896 C C . SER A 1 119 ? -2.289 -2.670 17.714 1.00 94.19 119 SER A C 1
ATOM 898 O O . SER A 1 119 ? -3.091 -3.004 18.580 1.00 94.19 119 SER A O 1
ATOM 900 N N . LEU A 1 120 ? -1.153 -3.340 17.499 1.00 96.25 120 LEU A N 1
ATOM 901 C CA . LEU A 1 120 ? -0.797 -4.542 18.250 1.00 96.25 120 LEU A CA 1
ATOM 902 C C . LEU A 1 120 ? -0.594 -4.247 19.739 1.00 96.25 120 LEU A C 1
ATOM 904 O O . LEU A 1 120 ? -1.148 -4.954 20.578 1.00 96.25 120 LEU A O 1
ATOM 908 N N . VAL A 1 121 ? 0.148 -3.181 20.060 1.00 97.38 121 VAL A N 1
ATOM 909 C CA . VAL A 1 121 ? 0.364 -2.740 21.447 1.00 97.38 121 VAL A CA 1
ATOM 910 C C . VAL A 1 121 ? -0.968 -2.472 22.143 1.00 97.38 121 VAL A C 1
ATOM 912 O O . VAL A 1 121 ? -1.175 -2.927 23.264 1.00 97.38 121 VAL A O 1
ATOM 915 N N . LYS A 1 122 ? -1.903 -1.802 21.459 1.00 95.81 122 LYS A N 1
ATOM 916 C CA . LYS A 1 122 ? -3.230 -1.489 22.004 1.00 95.81 122 LYS A CA 1
ATOM 917 C C . LYS A 1 122 ? -4.112 -2.723 22.182 1.00 95.81 122 LYS A C 1
ATOM 919 O O . LYS A 1 122 ? -4.716 -2.879 23.236 1.00 95.81 122 LYS A O 1
ATOM 924 N N . ILE A 1 123 ? -4.194 -3.587 21.170 1.00 96.00 123 ILE A N 1
ATOM 925 C CA . ILE A 1 123 ? -5.070 -4.771 21.187 1.00 96.00 123 ILE A CA 1
ATOM 926 C C . ILE A 1 123 ? -4.611 -5.780 22.246 1.00 96.00 123 ILE A C 1
ATOM 928 O O . ILE A 1 123 ? -5.444 -6.389 22.909 1.00 96.00 123 ILE A O 1
ATOM 932 N N . LEU A 1 124 ? -3.296 -5.942 22.422 1.00 96.62 124 LEU A N 1
ATOM 933 C CA . LEU A 1 124 ? -2.714 -6.873 23.391 1.00 96.62 124 LEU A CA 1
ATOM 934 C C . LEU A 1 124 ? -2.408 -6.233 24.756 1.00 96.62 124 LEU A C 1
ATOM 936 O O . LEU A 1 124 ? -1.843 -6.905 25.615 1.00 96.62 124 LEU A O 1
ATOM 940 N N . ALA A 1 125 ? -2.756 -4.956 24.953 1.00 95.69 125 ALA A N 1
ATOM 941 C CA . ALA A 1 125 ? -2.450 -4.184 26.161 1.00 95.69 125 ALA A CA 1
ATOM 942 C C . ALA A 1 125 ? -0.965 -4.271 26.587 1.00 95.69 125 ALA A C 1
ATOM 944 O O . ALA A 1 125 ? -0.639 -4.421 27.765 1.00 95.69 125 ALA A O 1
ATOM 945 N N . LEU A 1 126 ? -0.055 -4.199 25.612 1.00 96.19 126 LEU A N 1
ATOM 946 C CA . LEU A 1 126 ? 1.389 -4.245 25.846 1.00 96.19 126 LEU A CA 1
ATOM 947 C C . LEU A 1 126 ? 1.923 -2.887 26.340 1.00 96.19 126 LEU A C 1
ATOM 949 O O . LEU A 1 126 ? 1.307 -1.851 26.084 1.00 96.19 126 LEU A O 1
ATOM 953 N N . PRO A 1 127 ? 3.103 -2.853 26.989 1.00 95.94 127 PRO A N 1
ATOM 954 C CA . PRO A 1 127 ? 3.759 -1.599 27.346 1.00 95.94 127 PRO A CA 1
ATOM 955 C C . PRO A 1 127 ? 4.041 -0.718 26.121 1.00 95.94 127 PRO A C 1
ATOM 957 O O . PRO A 1 127 ? 4.599 -1.192 25.130 1.00 95.94 127 PRO A O 1
ATOM 960 N N . GLU A 1 128 ? 3.754 0.585 26.212 1.00 94.69 128 GLU A N 1
ATOM 961 C CA . GLU A 1 128 ? 3.982 1.543 25.114 1.00 94.69 128 GLU A CA 1
ATOM 962 C C . GLU A 1 128 ? 5.445 1.599 24.655 1.00 94.69 128 GLU A C 1
ATOM 964 O O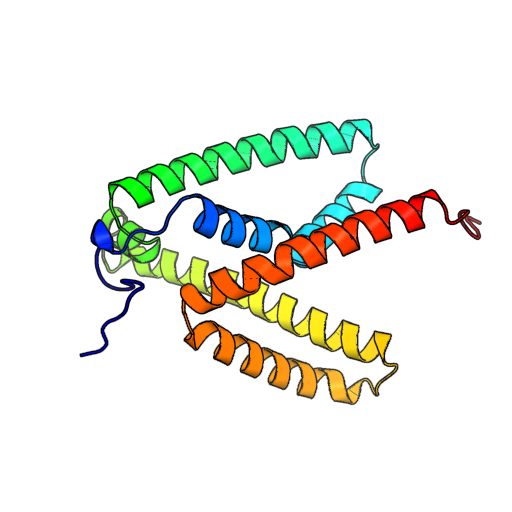 . GLU A 1 128 ? 5.718 1.821 23.472 1.00 94.69 128 GLU A O 1
ATOM 969 N N . ALA A 1 129 ? 6.386 1.313 25.560 1.00 96.31 129 ALA A N 1
ATOM 970 C CA . ALA A 1 129 ? 7.813 1.216 25.260 1.00 96.31 129 ALA A CA 1
ATOM 971 C C . ALA A 1 129 ? 8.139 0.166 24.177 1.00 96.31 129 ALA A C 1
ATOM 973 O O . ALA A 1 129 ? 9.161 0.286 23.503 1.00 96.31 129 ALA A O 1
ATOM 974 N N . LEU A 1 130 ? 7.271 -0.834 23.963 1.00 96.62 130 LEU A N 1
ATOM 975 C CA . LEU A 1 130 ? 7.438 -1.836 22.906 1.00 96.62 130 LEU A CA 1
ATOM 976 C C . LEU A 1 130 ? 7.042 -1.332 21.515 1.00 96.62 130 LEU A C 1
ATOM 978 O O . LEU A 1 130 ? 7.365 -1.993 20.531 1.00 96.62 130 LEU A O 1
ATOM 982 N N . THR A 1 131 ? 6.410 -0.163 21.395 1.00 96.62 131 THR A N 1
ATOM 983 C CA . THR A 1 131 ? 5.952 0.355 20.098 1.00 96.62 131 THR A CA 1
ATOM 984 C C . THR A 1 131 ? 7.112 0.520 19.115 1.00 96.62 131 THR A C 1
ATOM 986 O O . THR A 1 131 ? 7.049 -0.009 18.010 1.00 96.62 131 THR A O 1
ATOM 989 N N . VAL A 1 132 ? 8.195 1.202 19.511 1.00 96.88 132 VAL A N 1
ATOM 990 C CA . VAL A 1 132 ? 9.351 1.446 18.626 1.00 96.88 132 VAL A CA 1
ATOM 991 C C . VAL A 1 132 ? 10.083 0.142 18.262 1.00 96.88 132 VAL A C 1
ATOM 993 O O . VAL A 1 132 ? 10.297 -0.085 17.069 1.00 96.88 132 VAL A O 1
ATOM 996 N N . PRO A 1 133 ? 10.409 -0.763 19.210 1.00 97.19 133 PRO A N 1
ATOM 997 C CA . PRO A 1 133 ? 10.950 -2.081 18.874 1.00 97.19 133 PRO A CA 1
ATOM 998 C C . PRO A 1 133 ? 10.072 -2.876 17.900 1.00 97.19 133 PRO A C 1
ATOM 1000 O O . PRO A 1 133 ? 10.589 -3.468 16.955 1.00 97.19 133 PRO A O 1
ATOM 1003 N N . LEU A 1 134 ? 8.747 -2.859 18.087 1.00 97.06 134 LEU A N 1
ATOM 1004 C CA . LEU A 1 134 ? 7.812 -3.542 17.193 1.00 97.06 134 LEU A CA 1
ATOM 1005 C C . LEU A 1 134 ? 7.761 -2.896 15.805 1.00 97.06 134 LEU A C 1
ATOM 1007 O O . LEU A 1 134 ? 7.697 -3.622 14.819 1.00 97.06 134 LEU A O 1
ATOM 1011 N N . MET A 1 135 ? 7.845 -1.565 15.698 1.00 97.19 135 MET A N 1
ATOM 1012 C CA . MET A 1 135 ? 7.960 -0.888 14.399 1.00 97.19 135 MET A CA 1
ATOM 1013 C C . MET A 1 135 ? 9.203 -1.358 13.638 1.00 97.19 135 MET A C 1
ATOM 1015 O O . MET A 1 135 ? 9.110 -1.694 12.460 1.00 97.19 135 MET A O 1
ATOM 1019 N N . VAL A 1 136 ? 10.358 -1.435 14.306 1.00 96.56 136 VAL A N 1
ATOM 1020 C CA . VAL A 1 136 ? 11.598 -1.929 13.685 1.00 96.56 136 VAL A CA 1
ATOM 1021 C C . VAL A 1 136 ? 11.456 -3.397 13.279 1.00 96.56 136 VAL A C 1
ATOM 1023 O O . VAL A 1 136 ? 11.796 -3.754 12.152 1.00 96.56 136 VAL A O 1
ATOM 1026 N N . LEU A 1 137 ? 10.904 -4.239 14.158 1.00 96.00 137 LEU A N 1
ATOM 1027 C CA . LEU A 1 137 ? 10.684 -5.660 13.888 1.00 96.00 137 LEU A CA 1
ATOM 1028 C C . LEU A 1 137 ? 9.778 -5.881 12.670 1.00 96.00 137 LEU A C 1
ATOM 1030 O O . LEU A 1 137 ? 10.151 -6.619 11.759 1.00 96.00 137 LEU A O 1
ATOM 1034 N N . PHE A 1 138 ? 8.608 -5.235 12.631 1.00 95.00 138 PHE A N 1
ATOM 1035 C CA . PHE A 1 138 ? 7.676 -5.355 11.510 1.00 95.00 138 PHE A CA 1
ATOM 1036 C C . PHE A 1 138 ? 8.248 -4.765 10.226 1.00 95.00 138 PHE A C 1
ATOM 1038 O O . PHE A 1 138 ? 8.086 -5.371 9.171 1.00 95.00 138 PHE A O 1
ATOM 1045 N N . GLY A 1 139 ? 8.982 -3.654 10.309 1.00 94.12 139 GLY A N 1
ATOM 1046 C CA . GLY A 1 139 ? 9.691 -3.103 9.159 1.00 94.12 139 GLY A CA 1
ATOM 1047 C C . GLY A 1 139 ? 10.694 -4.104 8.574 1.00 94.12 139 GLY A C 1
ATOM 1048 O O . GLY A 1 139 ? 10.719 -4.349 7.373 1.00 94.12 139 GLY A O 1
ATOM 1049 N N . ILE A 1 140 ? 11.496 -4.769 9.405 1.00 93.88 140 ILE A N 1
ATOM 1050 C CA . ILE A 1 140 ? 12.416 -5.800 8.903 1.00 93.88 140 ILE A CA 1
ATOM 1051 C C . ILE A 1 140 ? 11.633 -6.979 8.306 1.00 93.88 140 ILE A C 1
ATOM 1053 O O . ILE A 1 140 ? 11.966 -7.449 7.217 1.00 93.88 140 ILE A O 1
ATOM 1057 N N . LEU A 1 141 ? 10.568 -7.430 8.973 1.00 91.06 141 LEU A N 1
ATOM 1058 C CA . LEU A 1 141 ? 9.743 -8.546 8.508 1.00 91.06 141 LEU A CA 1
ATOM 1059 C C . LEU A 1 141 ? 9.109 -8.268 7.134 1.00 91.06 141 LEU A C 1
ATOM 1061 O O . LEU A 1 141 ? 9.149 -9.126 6.251 1.00 91.06 141 LEU A O 1
ATOM 1065 N N . PHE A 1 142 ? 8.571 -7.066 6.921 1.00 89.19 142 PHE A N 1
ATOM 1066 C CA . PHE A 1 142 ? 7.995 -6.662 5.638 1.00 89.19 142 PHE A CA 1
ATOM 1067 C C . PHE A 1 142 ? 9.059 -6.596 4.538 1.00 89.19 142 PHE A C 1
ATOM 1069 O O . PHE A 1 142 ? 8.828 -7.117 3.443 1.00 89.19 142 PHE A O 1
ATOM 1076 N N . CYS A 1 143 ? 10.255 -6.077 4.836 1.00 88.62 143 CYS A N 1
ATOM 1077 C CA . CYS A 1 143 ? 11.382 -6.120 3.901 1.00 88.62 143 CYS A CA 1
ATOM 1078 C C . CYS A 1 143 ? 11.724 -7.556 3.477 1.00 88.62 143 CYS A C 1
ATOM 1080 O O . CYS A 1 143 ? 11.929 -7.802 2.290 1.00 88.62 143 CYS A O 1
ATOM 1082 N N . VAL A 1 144 ? 11.731 -8.520 4.406 1.00 85.81 144 VAL A N 1
ATOM 1083 C CA . VAL A 1 144 ? 11.998 -9.933 4.075 1.00 85.81 144 VAL A CA 1
ATOM 1084 C C . VAL A 1 144 ? 10.955 -10.476 3.097 1.00 85.81 144 VAL A C 1
ATOM 1086 O O . VAL A 1 144 ? 11.319 -11.139 2.127 1.00 85.81 144 VAL A O 1
ATOM 1089 N N . THR A 1 145 ? 9.670 -10.160 3.285 1.00 78.44 145 THR A N 1
ATOM 1090 C CA . THR A 1 145 ? 8.626 -10.586 2.334 1.00 78.44 145 THR A CA 1
ATOM 1091 C C . THR A 1 145 ? 8.782 -9.941 0.956 1.00 78.44 145 THR A C 1
ATOM 1093 O O . THR A 1 145 ? 8.549 -10.606 -0.054 1.00 78.44 145 THR A O 1
ATOM 1096 N N . ALA A 1 146 ? 9.260 -8.695 0.889 1.00 79.44 146 ALA A N 1
ATOM 1097 C CA . ALA A 1 146 ? 9.537 -8.015 -0.374 1.00 79.44 146 ALA A CA 1
ATOM 1098 C C . ALA A 1 146 ? 10.678 -8.680 -1.170 1.00 79.44 146 ALA A C 1
ATOM 1100 O O . ALA A 1 146 ? 10.637 -8.684 -2.400 1.00 79.44 146 ALA A O 1
ATOM 1101 N N . LEU A 1 147 ? 11.652 -9.316 -0.501 1.00 82.81 147 LEU A N 1
ATOM 1102 C CA . LEU A 1 147 ? 12.742 -10.049 -1.168 1.00 82.81 147 LEU A CA 1
ATOM 1103 C C . LEU A 1 147 ? 12.256 -11.271 -1.966 1.00 82.81 147 LEU A C 1
ATOM 1105 O O . LEU A 1 147 ? 12.950 -11.721 -2.875 1.00 82.81 147 LEU A O 1
ATOM 1109 N N . VAL A 1 148 ? 11.066 -11.800 -1.662 1.00 82.88 148 VAL A N 1
ATOM 1110 C CA . VAL A 1 148 ? 10.455 -12.926 -2.396 1.00 82.88 148 VAL A CA 1
ATOM 1111 C C . VAL A 1 148 ? 9.958 -12.493 -3.790 1.00 82.88 148 VAL A C 1
ATOM 1113 O O . VAL A 1 148 ? 9.739 -13.335 -4.666 1.00 82.88 148 VAL A O 1
ATOM 1116 N N . GLY A 1 149 ? 9.812 -11.186 -4.027 1.00 83.00 149 GLY A N 1
ATOM 1117 C CA . GLY A 1 149 ? 9.399 -10.619 -5.311 1.00 83.00 149 GLY A CA 1
ATOM 1118 C C . GLY A 1 149 ? 7.915 -10.825 -5.623 1.00 83.00 149 GLY A C 1
ATOM 1119 O O . GLY A 1 149 ? 7.091 -11.073 -4.736 1.00 83.00 149 GLY A O 1
ATOM 1120 N N . TYR A 1 150 ? 7.553 -10.742 -6.906 1.00 83.81 150 TYR A N 1
ATOM 1121 C CA . TYR A 1 150 ? 6.152 -10.738 -7.343 1.00 83.81 150 TYR A CA 1
ATOM 1122 C C . TYR A 1 150 ? 5.391 -12.003 -6.936 1.00 83.81 150 TYR A C 1
ATOM 1124 O O . TYR A 1 150 ? 4.222 -11.936 -6.567 1.00 83.81 150 TYR A O 1
ATOM 1132 N N . LYS A 1 151 ? 6.045 -13.171 -6.976 1.00 82.94 151 LYS A N 1
ATOM 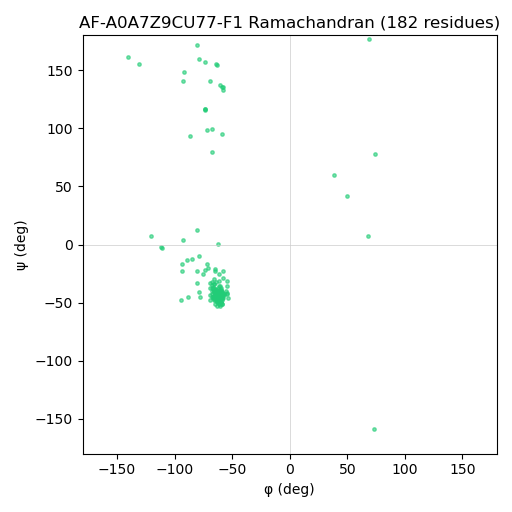1133 C CA . LYS A 1 151 ? 5.412 -14.439 -6.575 1.00 82.94 151 LYS A CA 1
ATOM 1134 C C . LYS A 1 151 ? 4.993 -14.431 -5.104 1.00 82.94 151 LYS A C 1
ATOM 1136 O O . LYS A 1 151 ? 3.946 -14.982 -4.777 1.00 82.94 151 LYS A O 1
ATOM 1141 N N . GLY A 1 152 ? 5.798 -13.810 -4.239 1.00 84.19 152 GLY A N 1
ATOM 1142 C CA . GLY A 1 152 ? 5.467 -13.639 -2.826 1.00 84.19 152 GLY A CA 1
ATOM 1143 C C . GLY A 1 152 ? 4.266 -12.718 -2.643 1.00 84.19 152 GLY A C 1
ATOM 1144 O O . GLY A 1 152 ? 3.334 -13.072 -1.926 1.00 84.19 152 GLY A O 1
ATOM 1145 N N . LEU A 1 153 ? 4.256 -11.588 -3.358 1.00 85.50 153 LEU A N 1
ATOM 1146 C CA . LEU A 1 153 ? 3.136 -10.645 -3.345 1.00 85.50 153 LEU A CA 1
ATOM 1147 C C . LEU A 1 153 ? 1.833 -11.298 -3.826 1.00 85.50 153 LEU A C 1
ATOM 1149 O O . LEU A 1 153 ? 0.838 -11.227 -3.120 1.00 85.50 153 LEU A O 1
ATOM 1153 N N . ASP A 1 154 ? 1.839 -11.994 -4.965 1.00 87.19 154 ASP A N 1
ATOM 1154 C CA . ASP A 1 154 ? 0.654 -12.686 -5.495 1.00 87.19 154 ASP A CA 1
ATOM 1155 C C . ASP A 1 154 ? 0.121 -13.750 -4.521 1.00 87.19 154 ASP A C 1
ATOM 1157 O O . ASP A 1 154 ? -1.078 -13.794 -4.242 1.00 87.19 154 ASP A O 1
ATOM 1161 N N . ALA A 1 155 ? 1.001 -14.579 -3.952 1.00 87.81 155 ALA A N 1
ATOM 1162 C CA . ALA A 1 155 ? 0.605 -15.583 -2.967 1.00 87.81 155 ALA A CA 1
ATOM 1163 C C . ALA A 1 155 ? -0.008 -14.945 -1.710 1.00 87.81 155 ALA A C 1
ATOM 1165 O O . ALA A 1 155 ? -1.053 -15.395 -1.238 1.00 87.81 155 ALA A O 1
ATOM 1166 N N . LEU A 1 156 ? 0.607 -13.873 -1.200 1.00 87.94 156 LEU A N 1
ATOM 1167 C CA . LEU A 1 156 ? 0.103 -13.135 -0.047 1.00 87.94 156 LEU A CA 1
ATOM 1168 C C . LEU A 1 156 ? -1.254 -12.488 -0.351 1.00 87.94 156 LEU A C 1
ATOM 1170 O O . LEU A 1 156 ? -2.186 -12.634 0.435 1.00 87.94 156 LEU A O 1
ATOM 1174 N N . SER A 1 157 ? -1.405 -11.829 -1.504 1.00 89.19 157 SER A N 1
ATOM 1175 C CA . SER A 1 157 ? -2.656 -11.182 -1.913 1.00 89.19 157 SER A CA 1
ATOM 1176 C C . SER A 1 157 ? -3.813 -12.175 -2.021 1.00 89.19 157 SER A C 1
ATOM 1178 O O . SER A 1 157 ? -4.915 -11.864 -1.576 1.00 89.19 157 SER A O 1
ATOM 1180 N N . ARG A 1 158 ? -3.575 -13.391 -2.529 1.00 89.94 158 ARG A N 1
ATOM 1181 C CA . ARG A 1 158 ? -4.611 -14.438 -2.630 1.00 89.94 158 ARG A CA 1
ATOM 1182 C C . ARG A 1 158 ? -5.188 -14.863 -1.277 1.00 89.94 158 ARG A C 1
ATOM 1184 O O . ARG A 1 158 ? -6.323 -15.327 -1.242 1.00 89.94 158 ARG A O 1
ATOM 1191 N N . VAL A 1 159 ? -4.437 -14.707 -0.186 1.00 91.38 159 VAL A N 1
ATOM 1192 C CA . VAL A 1 159 ? -4.897 -15.008 1.181 1.00 91.38 159 VAL A CA 1
ATOM 1193 C C . VAL A 1 159 ? -5.437 -13.753 1.865 1.00 91.38 159 VAL A C 1
ATOM 1195 O O . VAL A 1 159 ? -6.536 -13.767 2.418 1.00 91.38 159 VAL A O 1
ATOM 1198 N N . SER A 1 160 ? -4.695 -12.648 1.793 1.00 89.94 160 SER A N 1
ATOM 1199 C CA . SER A 1 160 ? -5.036 -11.395 2.469 1.00 89.94 160 SER A CA 1
ATOM 1200 C C . SER A 1 160 ? -6.322 -10.766 1.936 1.00 89.94 160 SER A C 1
ATOM 1202 O O . SER A 1 160 ? -7.109 -10.256 2.726 1.00 89.94 160 SER A O 1
ATOM 1204 N N . VAL A 1 161 ? -6.575 -10.814 0.622 1.00 91.06 161 VAL A N 1
ATOM 1205 C CA . VAL A 1 161 ? -7.770 -10.197 0.017 1.00 91.06 161 VAL A CA 1
ATOM 1206 C C . VAL A 1 161 ? -9.068 -10.836 0.532 1.00 91.06 161 VAL A C 1
ATOM 1208 O O . VAL A 1 161 ? -9.906 -10.095 1.049 1.00 91.06 161 VAL A O 1
ATOM 1211 N N . PRO A 1 162 ? -9.255 -12.173 0.484 1.00 91.56 162 PRO A N 1
ATOM 1212 C CA . PRO A 1 162 ? -10.433 -12.807 1.077 1.00 91.56 162 PRO A CA 1
ATOM 1213 C C . PRO A 1 162 ? -10.589 -12.530 2.574 1.00 91.56 162 PRO A C 1
ATOM 1215 O O . PRO A 1 162 ? -11.695 -12.236 3.022 1.00 91.56 162 PRO A O 1
ATOM 1218 N N . LEU A 1 163 ? -9.498 -12.582 3.347 1.00 93.06 163 LEU A N 1
ATOM 1219 C CA . LEU A 1 163 ? -9.547 -12.323 4.790 1.00 93.06 163 LEU A CA 1
ATOM 1220 C C . LEU A 1 163 ? -9.986 -10.887 5.099 1.00 93.06 163 LEU A C 1
ATOM 1222 O O . LEU A 1 163 ? -10.852 -10.684 5.948 1.00 93.06 163 LEU A O 1
ATOM 1226 N N . MET A 1 164 ? -9.441 -9.900 4.382 1.00 90.88 164 MET A N 1
ATOM 1227 C CA . MET A 1 164 ? -9.833 -8.495 4.527 1.00 90.88 164 MET A CA 1
ATOM 1228 C C . MET A 1 164 ? -11.287 -8.266 4.118 1.00 90.88 164 MET A C 1
ATOM 1230 O O . MET A 1 164 ? -12.009 -7.538 4.798 1.00 90.88 164 MET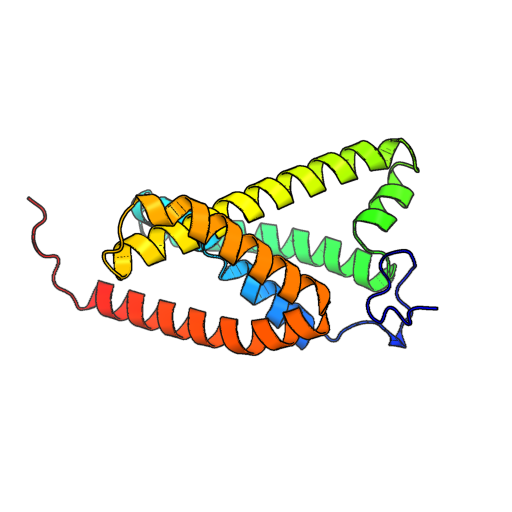 A O 1
ATOM 1234 N N . PHE A 1 165 ? -11.746 -8.919 3.049 1.00 90.50 165 PHE A N 1
ATOM 1235 C CA . PHE A 1 165 ? -13.140 -8.845 2.625 1.00 90.50 165 PHE A CA 1
ATOM 1236 C C . PHE A 1 165 ? -14.092 -9.413 3.688 1.00 90.50 165 PHE A C 1
ATOM 1238 O O . PHE A 1 165 ? -15.074 -8.764 4.044 1.00 90.50 165 PHE A O 1
ATOM 1245 N N . ILE A 1 166 ? -13.776 -10.585 4.252 1.00 93.88 166 ILE A N 1
ATOM 1246 C CA . ILE A 1 166 ? -14.551 -11.179 5.353 1.00 93.88 166 ILE A CA 1
ATOM 1247 C C . ILE A 1 166 ? -14.576 -10.229 6.554 1.00 93.88 166 ILE A C 1
ATOM 1249 O O . ILE A 1 166 ? -15.648 -9.951 7.090 1.00 93.88 166 ILE A O 1
ATOM 1253 N N . LEU A 1 167 ? -13.419 -9.691 6.951 1.00 90.69 167 LEU A N 1
ATOM 1254 C CA . LEU A 1 167 ? -13.313 -8.763 8.076 1.00 90.69 167 LEU A CA 1
ATOM 1255 C C . LEU A 1 167 ? -14.168 -7.509 7.863 1.00 90.69 167 LEU A C 1
ATOM 1257 O O . LEU A 1 167 ? -14.837 -7.063 8.794 1.00 90.69 167 LEU A O 1
ATOM 1261 N N . LEU A 1 168 ? -14.194 -6.966 6.646 1.00 88.81 168 LEU A N 1
ATOM 1262 C CA . LEU A 1 168 ? -15.042 -5.833 6.278 1.00 88.81 168 LEU A CA 1
ATOM 1263 C C . LEU A 1 168 ? -16.531 -6.152 6.394 1.00 88.81 168 LEU A C 1
ATOM 1265 O O . LEU A 1 168 ? -17.262 -5.393 7.029 1.00 88.81 168 LEU A O 1
ATOM 1269 N N . VAL A 1 169 ? -16.979 -7.273 5.826 1.00 91.75 169 VAL A N 1
ATOM 1270 C CA . VAL A 1 169 ? -18.391 -7.685 5.881 1.00 91.75 169 VAL A CA 1
ATOM 1271 C C . VAL A 1 169 ? -18.831 -7.909 7.327 1.00 91.75 169 VAL A C 1
ATOM 1273 O O . VAL A 1 169 ? -19.877 -7.405 7.737 1.00 91.75 169 VAL A O 1
ATOM 1276 N N . VAL A 1 170 ? -18.011 -8.596 8.127 1.00 93.38 170 VAL A N 1
ATOM 1277 C CA . VAL A 1 170 ? -18.271 -8.804 9.559 1.00 93.38 170 VAL A CA 1
ATOM 1278 C C . VAL A 1 170 ? -18.311 -7.471 10.306 1.00 93.38 170 VAL A C 1
ATOM 1280 O O . VAL A 1 170 ? -19.229 -7.245 11.090 1.00 93.38 170 VAL A O 1
ATOM 1283 N N . SER A 1 171 ? -17.372 -6.560 10.039 1.00 88.94 171 SER A N 1
ATOM 1284 C CA . SER A 1 171 ? -17.341 -5.235 10.675 1.00 88.94 171 SER A CA 1
ATOM 1285 C C . SER A 1 171 ? -18.590 -4.416 10.346 1.00 88.94 171 SER A C 1
ATOM 1287 O O . SER A 1 171 ? -19.166 -3.795 11.236 1.00 88.94 171 SER A O 1
ATOM 1289 N N . MET A 1 172 ? -19.047 -4.441 9.090 1.00 87.94 1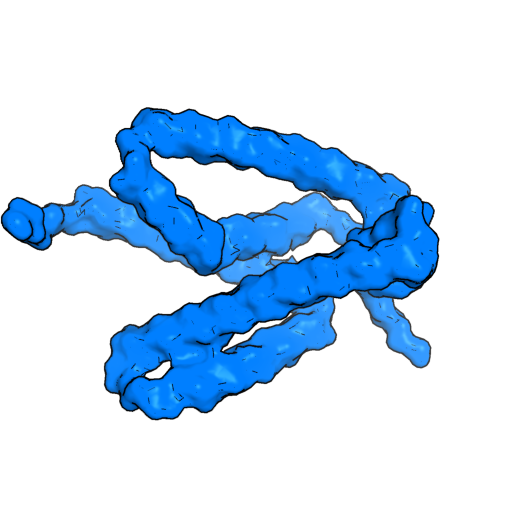72 MET A N 1
ATOM 1290 C CA . MET A 1 172 ? -20.283 -3.775 8.671 1.00 87.94 172 MET A CA 1
ATOM 1291 C C . MET A 1 172 ? -21.518 -4.390 9.327 1.00 87.94 172 MET A C 1
ATOM 1293 O O . MET A 1 172 ? -22.391 -3.657 9.785 1.00 87.94 172 MET A O 1
ATOM 1297 N N . TYR A 1 173 ? -21.584 -5.721 9.397 1.00 92.75 173 TYR A N 1
ATOM 1298 C CA . TYR A 1 173 ? -22.676 -6.423 10.062 1.00 92.75 173 TYR A CA 1
ATOM 1299 C C . TYR A 1 173 ? -22.754 -6.041 11.543 1.00 92.75 173 TYR A C 1
ATOM 1301 O O . TYR A 1 173 ? -23.798 -5.585 12.001 1.00 92.75 173 TYR A O 1
ATOM 1309 N N . LEU A 1 174 ? -21.632 -6.123 12.266 1.00 91.88 174 LEU A N 1
ATOM 1310 C CA . LEU A 1 174 ? -21.559 -5.729 13.672 1.00 91.88 174 LEU A CA 1
ATOM 1311 C C . LEU A 1 174 ? -21.935 -4.258 13.871 1.00 91.88 174 LEU A C 1
ATOM 1313 O O . LEU A 1 174 ? -22.674 -3.944 14.802 1.00 91.88 174 LEU A O 1
ATOM 1317 N N . ALA A 1 175 ? -21.478 -3.359 12.998 1.00 86.25 175 ALA A N 1
ATOM 1318 C CA . ALA A 1 175 ? -21.835 -1.945 13.063 1.00 86.25 175 ALA A CA 1
ATOM 1319 C C . ALA A 1 175 ? -23.336 -1.695 12.827 1.00 86.25 175 ALA A C 1
ATOM 1321 O O . ALA A 1 175 ? -23.891 -0.764 13.404 1.00 86.25 175 ALA A O 1
ATOM 1322 N N . ALA A 1 176 ? -23.997 -2.515 12.004 1.00 87.62 176 ALA A N 1
ATOM 1323 C CA . ALA A 1 176 ? -25.427 -2.404 11.728 1.00 87.62 176 ALA A CA 1
ATOM 1324 C C . ALA A 1 176 ? -26.306 -3.022 12.829 1.00 87.62 176 ALA A C 1
ATOM 1326 O O . ALA A 1 176 ? -27.403 -2.526 13.080 1.00 87.62 176 ALA A O 1
ATOM 1327 N N . THR A 1 177 ? -25.850 -4.099 13.479 1.00 90.00 177 THR A N 1
ATOM 1328 C CA . THR A 1 177 ? -26.636 -4.822 14.494 1.00 90.00 177 THR A CA 1
ATOM 1329 C C . THR A 1 177 ? -26.376 -4.368 15.921 1.00 90.00 177 THR A C 1
ATOM 1331 O O . THR A 1 177 ? -27.218 -4.600 16.784 1.00 90.00 177 THR A O 1
ATOM 1334 N N . THR A 1 178 ? -25.220 -3.762 16.203 1.00 83.56 178 THR A N 1
ATOM 1335 C CA . THR A 1 178 ? -24.917 -3.244 17.542 1.00 83.56 178 THR A CA 1
ATOM 1336 C C . THR A 1 178 ? -25.740 -1.974 17.764 1.00 83.56 178 THR A C 1
ATOM 1338 O O . THR A 1 178 ? -25.518 -0.986 17.059 1.00 83.56 178 THR A O 1
ATOM 1341 N N . PRO A 1 179 ? -26.687 -1.952 18.724 1.00 63.41 179 PRO A N 1
ATOM 1342 C CA . PRO A 1 179 ? -27.410 -0.735 19.062 1.00 63.41 179 PRO A CA 1
ATOM 1343 C C . PRO A 1 179 ? -26.394 0.328 19.469 1.00 63.41 179 PRO A C 1
ATOM 1345 O O . PRO A 1 179 ? -25.490 0.038 20.253 1.00 63.41 179 PRO A O 1
ATOM 1348 N N . ALA A 1 180 ? -26.520 1.543 18.934 1.00 60.78 180 ALA A N 1
ATOM 1349 C CA . ALA A 1 180 ? -25.638 2.650 19.280 1.00 60.78 180 ALA A CA 1
ATOM 1350 C C . ALA A 1 180 ? -25.713 2.916 20.793 1.00 60.78 180 ALA A C 1
ATOM 1352 O O . ALA A 1 180 ? -26.611 3.610 21.272 1.00 60.78 180 ALA A O 1
ATOM 1353 N N . ALA A 1 181 ? -24.788 2.340 21.559 1.00 50.72 181 ALA A N 1
ATOM 1354 C CA . ALA A 1 181 ? -24.653 2.611 22.975 1.00 50.72 181 ALA A CA 1
ATOM 1355 C C . ALA A 1 181 ? -24.186 4.065 23.132 1.00 50.72 181 ALA A C 1
ATOM 1357 O O . ALA A 1 181 ? -23.016 4.378 22.944 1.00 50.72 181 ALA A O 1
ATOM 1358 N N . GLY A 1 182 ? -25.137 4.952 23.433 1.00 48.47 182 GLY A N 1
ATOM 1359 C CA . GLY A 1 182 ? -24.890 6.283 23.984 1.00 48.47 182 GLY A CA 1
ATOM 1360 C C . GLY A 1 182 ? -24.330 7.325 23.015 1.00 48.47 182 GLY A C 1
ATOM 1361 O O . GLY A 1 182 ? -23.172 7.709 23.123 1.00 48.47 182 GLY A O 1
ATOM 1362 N N . ARG A 1 183 ? -25.183 7.896 22.154 1.00 46.50 183 ARG A N 1
ATOM 1363 C CA . ARG A 1 183 ? -25.039 9.313 21.778 1.00 46.50 183 ARG A CA 1
ATOM 1364 C C . ARG A 1 183 ? -25.788 10.156 22.815 1.00 46.50 183 ARG A C 1
ATOM 1366 O O . ARG A 1 183 ? -27.001 10.324 22.709 1.00 46.50 183 ARG A O 1
ATOM 1373 N N . ARG A 1 184 ? -25.065 10.619 23.832 1.00 39.28 184 ARG A N 1
ATOM 1374 C CA . ARG A 1 184 ? -25.347 11.860 24.560 1.00 39.28 184 ARG A CA 1
ATOM 1375 C C . ARG A 1 184 ? -24.140 12.764 24.391 1.00 39.28 184 ARG A C 1
ATOM 1377 O O . ARG A 1 184 ? -23.022 12.206 24.396 1.00 39.28 184 ARG A O 1
#

Radius of gyration: 19.96 Å; Cα contacts (8 Å, |Δi|>4): 86; chains: 1; bounding box: 51×30×52 Å

Sequence (184 aa):
MSNSNDFPLVEAPTSGRKGLFSISMVLFSFTFFTGTMFAGGKLGVSFSIVNLLWIAVIGNFLLALYAASLGWIAARSGLNTVLMGRFCFGEIGSRLADFILGFAELGWYAWGTATVAISLVKILALPEALTVPLMVLFGILFCVTALVGYKGLDALSRVSVPLMFILLVVSMYLAATTPAAGRR

Solvent-accessible surface area (backbone atoms only — not comparable to full-atom values): 10340 Å² total; per-residue (Å²): 133,84,84,61,82,74,41,88,90,48,66,43,51,82,91,58,60,81,58,68,69,55,54,50,37,40,52,47,34,62,59,69,28,69,68,54,50,52,52,49,53,57,50,60,77,73,41,56,71,70,57,44,50,53,50,50,52,54,52,49,50,55,50,48,54,52,51,49,53,52,49,51,52,32,68,72,64,27,38,52,74,68,57,48,34,32,70,76,46,35,83,71,54,21,50,58,58,53,47,54,52,53,51,52,52,51,52,54,50,52,52,53,32,46,49,53,23,50,50,49,32,61,76,68,70,47,64,74,82,50,33,64,61,38,24,55,51,49,46,52,52,53,52,58,52,57,72,58,40,69,67,41,48,40,59,48,19,68,52,50,38,59,52,51,52,50,51,50,55,52,52,51,48,50,63,71,70,51,74,83,82,73,92,125

InterPro domains:
  IPR001248 Purine-cytosine permease [PF02133] (23-178)
  IPR030191 Cytosine permease [PTHR30569] (3-175)